Protein AF-A0A2A4K152-F1 (afdb_monomer_lite)

Structure (mmCIF, N/CA/C/O backbone):
data_AF-A0A2A4K152-F1
#
_entry.id   AF-A0A2A4K152-F1
#
loop_
_atom_site.group_PDB
_atom_site.id
_atom_site.type_symbol
_atom_site.label_atom_id
_atom_site.label_alt_id
_atom_site.label_comp_id
_atom_site.label_asym_id
_atom_site.label_entity_id
_atom_site.label_seq_id
_atom_site.pdbx_PDB_ins_code
_atom_site.Cartn_x
_atom_site.Cartn_y
_atom_site.Cartn_z
_atom_site.occupancy
_atom_site.B_iso_or_equiv
_atom_site.auth_seq_id
_atom_site.auth_comp_id
_atom_site.auth_asym_id
_atom_site.auth_atom_id
_atom_site.pdbx_PDB_model_num
ATOM 1 N N . MET A 1 1 ? 32.618 -6.983 -40.849 1.00 50.94 1 MET A N 1
ATOM 2 C CA . MET A 1 1 ? 31.451 -6.248 -40.310 1.00 50.94 1 MET A CA 1
ATOM 3 C C . MET A 1 1 ? 30.907 -7.031 -39.128 1.00 50.94 1 MET A C 1
ATOM 5 O O . MET A 1 1 ? 30.634 -8.212 -39.297 1.00 50.94 1 MET A O 1
ATOM 9 N N . HIS A 1 2 ? 30.801 -6.429 -37.942 1.00 66.06 2 HIS A N 1
ATOM 10 C CA . HIS A 1 2 ? 30.152 -7.087 -36.803 1.00 66.06 2 HIS A CA 1
ATOM 11 C C . HIS A 1 2 ? 28.638 -7.155 -37.041 1.00 66.06 2 HIS A C 1
ATOM 13 O O . HIS A 1 2 ? 28.032 -6.145 -37.396 1.00 66.06 2 HIS A O 1
ATOM 19 N N . SER A 1 3 ? 28.033 -8.330 -36.850 1.00 84.75 3 SER A N 1
ATOM 20 C CA . SER A 1 3 ? 26.575 -8.494 -36.889 1.00 84.75 3 SER A CA 1
ATOM 21 C C . SER A 1 3 ? 25.900 -7.686 -35.771 1.00 84.75 3 SER A C 1
ATOM 23 O O . SER A 1 3 ? 26.519 -7.418 -34.738 1.00 84.75 3 SER A O 1
ATOM 25 N N . THR A 1 4 ? 24.619 -7.337 -35.931 1.00 85.62 4 THR A N 1
ATOM 26 C CA . THR A 1 4 ? 23.821 -6.649 -34.894 1.00 85.62 4 THR A CA 1
ATOM 27 C C . THR A 1 4 ? 23.874 -7.379 -33.549 1.00 85.62 4 THR A C 1
ATOM 29 O O . THR A 1 4 ? 24.044 -6.748 -32.511 1.00 85.62 4 THR A O 1
ATOM 32 N N . ILE A 1 5 ? 23.844 -8.716 -33.568 1.00 88.00 5 ILE A N 1
ATOM 33 C CA . ILE A 1 5 ? 23.980 -9.563 -32.372 1.00 88.00 5 ILE A CA 1
ATOM 34 C C . ILE A 1 5 ? 25.346 -9.364 -31.700 1.00 88.00 5 ILE A C 1
ATOM 36 O O . ILE A 1 5 ? 25.423 -9.234 -30.481 1.00 88.00 5 ILE A O 1
ATOM 40 N N . SER A 1 6 ? 26.430 -9.301 -32.481 1.00 89.62 6 SER A N 1
ATOM 41 C CA . SER A 1 6 ? 27.773 -9.066 -31.943 1.00 89.62 6 SER A CA 1
ATOM 42 C C . SER A 1 6 ? 27.905 -7.678 -31.312 1.00 89.62 6 SER A C 1
ATOM 44 O O . SER A 1 6 ? 28.562 -7.560 -30.279 1.00 89.62 6 SER A O 1
ATOM 46 N N . LYS A 1 7 ? 27.287 -6.647 -31.905 1.00 88.12 7 LYS A N 1
ATOM 47 C CA . LYS A 1 7 ? 27.244 -5.292 -31.332 1.00 88.12 7 LYS A CA 1
ATOM 48 C C . LYS A 1 7 ? 26.452 -5.264 -30.021 1.00 88.12 7 LYS A C 1
ATOM 50 O O . LYS A 1 7 ? 26.951 -4.740 -29.031 1.00 88.12 7 LYS A O 1
ATOM 55 N N . LEU A 1 8 ? 25.259 -5.868 -30.001 1.00 89.00 8 LEU A N 1
ATOM 56 C CA . LEU A 1 8 ? 24.405 -5.954 -28.811 1.00 89.00 8 LEU A CA 1
ATOM 57 C C . LEU A 1 8 ? 25.122 -6.666 -27.662 1.00 89.00 8 LEU A C 1
ATOM 59 O O . LEU A 1 8 ? 25.150 -6.150 -26.550 1.00 89.00 8 LEU A O 1
ATOM 63 N N . ARG A 1 9 ? 25.750 -7.815 -27.940 1.00 91.25 9 ARG A N 1
ATOM 64 C CA . ARG A 1 9 ? 26.526 -8.557 -26.942 1.00 91.25 9 ARG A CA 1
ATOM 65 C C . ARG A 1 9 ? 27.657 -7.709 -26.370 1.00 91.25 9 ARG A C 1
ATOM 67 O O . ARG A 1 9 ? 27.757 -7.589 -25.159 1.00 91.25 9 ARG A O 1
ATOM 74 N N . HIS A 1 10 ? 28.451 -7.067 -27.229 1.00 90.62 10 HIS A N 1
ATOM 75 C CA . HIS A 1 10 ? 29.533 -6.190 -26.778 1.00 90.62 10 HIS A CA 1
ATOM 76 C C . HIS A 1 10 ? 29.020 -5.032 -25.910 1.00 90.62 10 HIS A C 1
ATOM 78 O O . HIS A 1 10 ? 29.647 -4.672 -24.915 1.00 90.62 10 HIS A O 1
ATOM 84 N N . HIS A 1 11 ? 27.866 -4.464 -26.266 1.00 90.00 11 HIS A N 1
ATOM 85 C CA . HIS A 1 11 ? 27.251 -3.397 -25.490 1.00 90.00 11 HIS A CA 1
ATOM 86 C C . HIS A 1 11 ? 26.779 -3.889 -24.114 1.00 90.00 11 HIS A C 1
ATOM 88 O O . HIS A 1 11 ? 27.131 -3.274 -23.112 1.00 90.00 11 HIS A O 1
ATOM 94 N N . ILE A 1 12 ? 26.066 -5.021 -24.048 1.00 91.38 12 ILE A N 1
ATOM 95 C CA . ILE A 1 12 ? 25.656 -5.649 -22.782 1.00 91.38 12 ILE A CA 1
ATOM 96 C C . ILE A 1 12 ? 26.885 -5.969 -21.924 1.00 91.38 12 ILE A C 1
ATOM 98 O O . ILE A 1 12 ? 26.921 -5.573 -20.764 1.00 91.38 12 ILE A O 1
ATOM 102 N N . ASP A 1 13 ? 27.921 -6.589 -22.497 1.00 94.44 13 ASP A N 1
ATOM 103 C CA . ASP A 1 13 ? 29.163 -6.922 -21.788 1.00 94.44 13 ASP A CA 1
ATOM 104 C C . ASP A 1 13 ? 29.835 -5.664 -21.203 1.00 94.44 13 ASP A C 1
ATOM 106 O O . ASP A 1 13 ? 30.329 -5.684 -20.073 1.00 94.44 13 ASP A O 1
ATOM 110 N N . SER A 1 14 ? 29.825 -4.547 -21.940 1.00 93.69 14 SER A N 1
ATOM 111 C CA . SER A 1 14 ? 30.333 -3.252 -21.468 1.00 93.69 14 SER A CA 1
ATOM 112 C C . SER A 1 14 ? 29.533 -2.717 -20.274 1.00 93.69 14 SER A C 1
ATOM 114 O O . SER A 1 14 ? 30.124 -2.305 -19.272 1.00 93.69 14 SER A O 1
ATOM 116 N N . ILE A 1 15 ? 28.198 -2.772 -20.344 1.00 93.25 15 ILE A N 1
ATOM 117 C CA . ILE A 1 15 ? 27.302 -2.352 -19.256 1.00 93.25 15 ILE A CA 1
ATOM 118 C C . ILE A 1 15 ? 27.509 -3.238 -18.028 1.00 93.25 15 ILE A C 1
ATOM 120 O O . ILE A 1 15 ? 27.718 -2.724 -16.932 1.00 93.25 15 ILE A O 1
ATOM 124 N N . THR A 1 16 ? 27.521 -4.562 -18.200 1.00 94.88 16 THR A N 1
ATOM 125 C CA . THR A 1 16 ? 27.748 -5.520 -17.114 1.00 94.88 16 THR A CA 1
ATOM 126 C C . THR A 1 16 ? 29.103 -5.292 -16.455 1.00 94.88 16 THR A C 1
ATOM 128 O O . THR A 1 16 ? 29.183 -5.244 -15.230 1.00 94.88 16 THR A O 1
ATOM 131 N N . LYS A 1 17 ? 30.166 -5.083 -17.241 1.00 96.50 17 LYS A N 1
ATOM 132 C CA . LYS A 1 17 ? 31.508 -4.798 -16.715 1.00 96.50 17 LYS A CA 1
ATOM 133 C C . LYS A 1 17 ? 31.551 -3.505 -15.899 1.00 96.50 17 LYS A C 1
ATOM 135 O O . LYS A 1 17 ? 32.255 -3.454 -14.892 1.00 96.50 17 LYS A O 1
ATOM 140 N N . TYR A 1 18 ? 30.831 -2.469 -16.327 1.00 94.75 18 TYR A N 1
ATOM 141 C CA . TYR A 1 18 ? 30.750 -1.202 -15.602 1.00 94.75 18 TYR A CA 1
ATOM 142 C C . TYR A 1 18 ? 29.907 -1.311 -14.325 1.00 94.75 18 TYR A C 1
ATOM 144 O O . TYR A 1 18 ? 30.323 -0.826 -13.273 1.00 94.75 18 TYR A O 1
ATOM 152 N N . LEU A 1 19 ? 28.743 -1.961 -14.407 1.00 93.69 19 LEU A N 1
ATOM 153 C CA . LEU A 1 19 ? 27.775 -2.033 -13.317 1.00 93.69 19 LEU A CA 1
ATOM 154 C C . LEU A 1 19 ? 28.178 -3.040 -12.236 1.00 93.69 19 LEU A C 1
ATOM 156 O O . LEU A 1 19 ? 27.904 -2.786 -11.073 1.00 93.69 19 LEU A O 1
ATOM 160 N N . ALA A 1 20 ? 28.854 -4.143 -12.576 1.00 95.88 20 ALA A N 1
ATOM 161 C CA . ALA A 1 20 ? 29.225 -5.202 -11.630 1.00 95.88 20 ALA A CA 1
ATOM 162 C C . ALA A 1 20 ? 29.858 -4.700 -10.310 1.00 95.88 20 ALA A C 1
ATOM 164 O O . ALA A 1 20 ? 29.351 -5.070 -9.251 1.00 95.88 20 ALA A O 1
ATOM 165 N N . PRO A 1 21 ? 30.896 -3.836 -10.311 1.00 94.75 21 PRO A N 1
ATOM 166 C CA . PRO A 1 21 ? 31.450 -3.296 -9.064 1.00 94.75 21 PRO A CA 1
ATOM 167 C C . PRO A 1 21 ? 30.522 -2.294 -8.353 1.00 94.75 21 PRO A C 1
ATOM 169 O O . PRO A 1 21 ? 30.717 -2.019 -7.173 1.00 94.75 21 PRO A O 1
ATOM 172 N N . LEU A 1 22 ? 29.530 -1.741 -9.054 1.00 93.94 22 LEU A N 1
ATOM 173 C CA . LEU A 1 22 ? 28.568 -0.759 -8.547 1.00 93.94 22 LEU A CA 1
ATOM 174 C C . LEU A 1 22 ? 27.233 -1.394 -8.122 1.00 93.94 22 LEU A C 1
ATOM 176 O O . LEU A 1 22 ? 26.403 -0.710 -7.532 1.00 93.94 22 LEU A O 1
ATOM 180 N N . LEU A 1 23 ? 27.010 -2.688 -8.371 1.00 93.56 23 LEU A N 1
ATOM 181 C CA . LEU A 1 23 ? 25.777 -3.377 -7.979 1.00 93.56 23 LEU A CA 1
ATOM 182 C C . LEU A 1 23 ? 25.448 -3.247 -6.483 1.00 93.56 23 LEU A C 1
ATOM 184 O O . LEU A 1 23 ? 24.277 -3.020 -6.187 1.00 93.56 23 LEU A O 1
ATOM 188 N N . PRO A 1 24 ? 26.413 -3.316 -5.539 1.00 94.31 24 PRO A N 1
ATOM 189 C CA . PRO A 1 24 ? 26.104 -3.129 -4.124 1.00 94.31 24 PRO A CA 1
ATOM 190 C C . PRO A 1 24 ? 25.463 -1.772 -3.814 1.00 94.31 24 PRO A C 1
ATOM 192 O O . PRO A 1 24 ? 24.566 -1.709 -2.983 1.00 94.31 24 PRO A O 1
ATOM 195 N N . ILE A 1 25 ? 25.895 -0.695 -4.487 1.00 92.81 25 ILE A N 1
ATOM 196 C CA . ILE A 1 25 ? 25.302 0.636 -4.299 1.00 92.81 25 ILE A CA 1
ATOM 197 C C . ILE A 1 25 ? 24.018 0.804 -5.119 1.00 92.81 25 ILE A C 1
ATOM 199 O O . ILE A 1 25 ? 23.070 1.415 -4.642 1.00 92.81 25 ILE A O 1
ATOM 203 N N . ALA A 1 26 ? 23.950 0.231 -6.324 1.00 91.00 26 ALA A N 1
ATOM 204 C CA . ALA A 1 26 ? 22.771 0.315 -7.186 1.00 91.00 26 ALA A CA 1
ATOM 205 C C . ALA A 1 26 ? 21.558 -0.450 -6.625 1.00 91.00 26 ALA A C 1
ATOM 207 O O . ALA A 1 26 ? 20.428 -0.008 -6.807 1.00 91.00 26 ALA A O 1
ATOM 208 N N . ASN A 1 27 ? 21.792 -1.567 -5.931 1.00 90.94 27 ASN A N 1
ATOM 209 C CA . ASN A 1 27 ? 20.752 -2.386 -5.297 1.00 90.94 27 ASN A CA 1
ATOM 210 C C . ASN A 1 27 ? 20.536 -2.044 -3.813 1.00 90.94 27 ASN A C 1
ATOM 212 O O . ASN A 1 27 ? 19.811 -2.754 -3.122 1.00 90.94 27 ASN A O 1
ATOM 216 N N . CYS A 1 28 ? 21.189 -0.998 -3.305 1.00 92.44 28 CYS A N 1
ATOM 217 C CA . CYS A 1 28 ? 21.119 -0.623 -1.901 1.00 92.44 28 CYS A CA 1
ATOM 218 C C . CYS A 1 28 ? 19.726 -0.092 -1.535 1.00 92.44 28 CYS A C 1
ATOM 220 O O . CYS A 1 28 ? 19.232 0.859 -2.147 1.00 92.44 28 CYS A O 1
ATOM 222 N N . HIS A 1 29 ? 19.115 -0.650 -0.487 1.00 92.62 29 HIS A N 1
ATOM 223 C CA . HIS A 1 29 ? 17.923 -0.053 0.108 1.00 92.62 29 HIS A CA 1
ATOM 224 C C . HIS A 1 29 ? 18.305 1.141 1.000 1.00 92.62 29 HIS A C 1
ATOM 226 O O . HIS A 1 29 ? 19.279 1.079 1.747 1.00 92.62 29 HIS A O 1
ATOM 232 N N . MET A 1 30 ? 17.510 2.218 1.010 1.00 90.75 30 MET A N 1
ATOM 233 C CA . MET A 1 30 ? 17.822 3.441 1.776 1.00 90.75 30 MET A CA 1
ATOM 234 C C . MET A 1 30 ? 18.134 3.195 3.263 1.00 90.75 30 MET A C 1
ATOM 236 O O . MET A 1 30 ? 19.001 3.850 3.837 1.00 90.75 30 MET A O 1
ATOM 240 N N . VAL A 1 31 ? 17.441 2.245 3.895 1.00 92.62 31 VAL A N 1
ATOM 241 C CA . VAL A 1 31 ? 17.698 1.883 5.301 1.00 92.62 31 VAL A CA 1
ATOM 242 C C . VAL A 1 31 ? 19.076 1.242 5.459 1.00 92.62 31 VAL A C 1
ATOM 244 O O . VAL A 1 31 ? 19.811 1.574 6.388 1.00 92.62 31 VAL A O 1
ATOM 247 N N . GLU A 1 32 ? 19.456 0.351 4.546 1.00 93.62 32 GLU A N 1
ATOM 248 C CA . GLU A 1 32 ? 20.775 -0.286 4.544 1.00 93.62 32 GLU A CA 1
ATOM 249 C C . GLU A 1 32 ? 21.872 0.738 4.276 1.00 93.62 32 GLU A C 1
ATOM 251 O O . GLU A 1 32 ? 22.918 0.689 4.922 1.00 93.62 32 GLU A O 1
ATOM 256 N N . PHE A 1 33 ? 21.600 1.712 3.403 1.00 94.75 33 PHE A N 1
ATOM 257 C CA . PHE A 1 33 ? 22.541 2.774 3.077 1.00 94.75 33 PHE A CA 1
ATOM 258 C C . PHE A 1 33 ? 23.056 3.486 4.333 1.00 94.75 33 PHE A C 1
ATOM 260 O O . PHE A 1 33 ? 24.265 3.657 4.524 1.00 94.75 33 PHE A O 1
ATOM 267 N N . LEU A 1 34 ? 22.114 3.852 5.209 1.00 93.38 34 LEU A N 1
ATOM 268 C CA . LEU A 1 34 ? 22.375 4.540 6.469 1.00 93.38 34 LEU A CA 1
ATOM 269 C C . LEU A 1 34 ? 22.937 3.585 7.529 1.00 93.38 34 LEU A C 1
ATOM 271 O O . LEU A 1 34 ? 23.967 3.865 8.137 1.00 93.38 34 LEU A O 1
ATOM 275 N N . THR A 1 35 ? 22.284 2.440 7.742 1.00 95.69 35 THR A N 1
ATOM 276 C CA . THR A 1 35 ? 22.614 1.525 8.851 1.00 95.69 35 THR A CA 1
ATOM 277 C C . THR A 1 35 ? 23.920 0.762 8.644 1.00 95.69 35 THR A C 1
ATOM 279 O O . THR A 1 35 ? 24.606 0.441 9.613 1.00 95.69 35 THR A O 1
ATOM 282 N N . GLN A 1 36 ? 24.309 0.493 7.397 1.00 95.00 36 GLN A N 1
ATOM 283 C CA . GLN A 1 36 ? 25.516 -0.268 7.073 1.00 95.00 36 GLN A CA 1
ATOM 284 C C . GLN A 1 36 ? 26.691 0.616 6.636 1.00 95.00 36 GLN A C 1
ATOM 286 O O . GLN A 1 36 ? 27.732 0.084 6.230 1.00 95.00 36 GLN A O 1
ATOM 291 N N . ASN A 1 37 ? 26.563 1.942 6.761 1.00 94.31 37 ASN A N 1
ATOM 292 C CA . ASN A 1 37 ? 27.582 2.925 6.392 1.00 94.31 37 ASN A CA 1
ATOM 293 C C . ASN A 1 37 ? 28.047 2.770 4.929 1.00 94.31 37 ASN A C 1
ATOM 295 O O . ASN A 1 37 ? 29.243 2.698 4.630 1.00 94.31 37 ASN A O 1
ATOM 299 N N . HIS A 1 38 ? 27.091 2.639 4.005 1.00 95.31 38 HIS A N 1
ATOM 300 C CA . HIS A 1 38 ? 27.393 2.460 2.583 1.00 95.31 38 HIS A CA 1
ATOM 301 C C . HIS A 1 38 ? 27.947 3.725 1.935 1.00 95.31 38 HIS A C 1
ATOM 303 O O . HIS A 1 38 ? 28.685 3.592 0.961 1.00 95.31 38 HIS A O 1
ATOM 309 N N . TRP A 1 39 ? 27.679 4.911 2.501 1.00 94.44 39 TRP A N 1
ATOM 310 C CA . TRP A 1 39 ? 28.372 6.146 2.121 1.00 94.44 39 TRP A CA 1
ATOM 311 C C . TRP A 1 39 ? 29.883 5.905 2.115 1.00 94.44 39 TRP A C 1
ATOM 313 O O . TRP A 1 39 ? 30.509 5.908 1.061 1.00 94.44 39 TRP A O 1
ATOM 323 N N . GLU A 1 40 ? 30.461 5.548 3.261 1.00 95.25 40 GLU A N 1
ATOM 324 C CA . GLU A 1 40 ? 31.904 5.338 3.383 1.00 95.25 40 GLU A CA 1
ATOM 325 C C . GLU A 1 40 ? 32.432 4.141 2.582 1.00 95.25 40 GLU A C 1
ATOM 327 O O . GLU A 1 40 ? 33.533 4.214 2.028 1.00 95.25 40 GLU A O 1
ATOM 332 N N . LYS A 1 41 ? 31.664 3.043 2.540 1.00 94.69 41 LYS A N 1
ATOM 333 C CA . LYS A 1 41 ? 32.115 1.746 2.010 1.00 94.69 41 LYS A CA 1
ATOM 334 C C . LYS A 1 41 ? 31.987 1.605 0.496 1.00 94.69 41 LYS A C 1
ATOM 336 O O . LYS A 1 41 ? 32.812 0.923 -0.105 1.00 94.69 41 LYS A O 1
ATOM 341 N N . LEU A 1 42 ? 30.935 2.168 -0.099 1.00 94.62 42 LEU A N 1
ATOM 342 C CA . LEU A 1 42 ? 30.569 1.896 -1.492 1.00 94.62 42 LEU A CA 1
ATOM 343 C C . LEU A 1 42 ? 30.850 3.073 -2.427 1.00 94.62 42 LEU A C 1
ATOM 345 O O . LEU A 1 42 ? 31.063 2.852 -3.620 1.00 94.62 42 LEU A O 1
ATOM 349 N N . LEU A 1 43 ? 30.884 4.312 -1.919 1.00 93.19 43 LEU A N 1
ATOM 350 C CA . LEU A 1 43 ? 31.220 5.472 -2.742 1.00 93.19 43 LEU A CA 1
ATOM 351 C C . LEU A 1 43 ? 32.726 5.783 -2.707 1.00 93.19 43 LEU A C 1
ATOM 353 O O . LEU A 1 43 ? 33.333 5.844 -1.630 1.00 93.19 43 LEU A O 1
ATOM 357 N N . PRO A 1 44 ? 33.346 6.075 -3.868 1.00 93.19 44 PRO A N 1
ATOM 358 C CA . PRO A 1 44 ? 34.745 6.483 -3.921 1.00 93.19 44 PRO A CA 1
ATOM 359 C C . PRO A 1 44 ? 35.011 7.752 -3.111 1.00 93.19 44 PRO A C 1
ATOM 361 O O . PRO A 1 44 ? 34.310 8.752 -3.262 1.00 93.19 44 PRO A O 1
ATOM 364 N N . SER A 1 45 ? 36.085 7.744 -2.317 1.00 94.94 45 SER A N 1
ATOM 365 C CA . SER A 1 45 ? 36.466 8.879 -1.463 1.00 94.94 45 SER A CA 1
ATOM 366 C C . SER A 1 45 ? 36.542 10.227 -2.201 1.00 94.94 45 SER A C 1
ATOM 368 O O . SER A 1 45 ? 36.032 11.206 -1.658 1.00 94.94 45 SER A O 1
ATOM 370 N N . PRO A 1 46 ? 37.093 10.324 -3.432 1.00 95.25 46 PRO A N 1
ATOM 371 C CA . PRO A 1 46 ? 37.090 11.590 -4.158 1.00 95.25 46 PRO A CA 1
ATOM 372 C C . PRO A 1 46 ? 35.674 12.121 -4.422 1.00 95.25 46 PRO A C 1
ATOM 374 O O . PRO A 1 46 ? 35.436 13.309 -4.232 1.00 95.25 46 PRO A O 1
ATOM 377 N N . LEU A 1 47 ? 34.731 11.246 -4.798 1.00 94.31 47 LEU A N 1
ATOM 378 C CA . LEU A 1 47 ? 33.348 11.633 -5.101 1.00 94.31 47 LEU A CA 1
ATOM 379 C C . LEU A 1 47 ? 32.635 12.125 -3.843 1.00 94.31 47 LEU A C 1
ATOM 381 O O . LEU A 1 47 ? 31.947 13.139 -3.885 1.00 94.31 47 LEU A O 1
ATOM 385 N N . ARG A 1 48 ? 32.861 11.449 -2.715 1.00 94.88 48 ARG A N 1
ATOM 386 C CA . ARG A 1 48 ? 32.309 11.855 -1.419 1.00 94.88 48 ARG A CA 1
ATOM 387 C C . ARG A 1 48 ? 32.786 13.228 -0.991 1.00 94.88 48 ARG A C 1
ATOM 389 O O . ARG A 1 48 ? 31.955 14.072 -0.700 1.00 94.88 48 ARG A O 1
ATOM 396 N N . LYS A 1 49 ? 34.094 13.486 -1.064 1.00 94.88 49 LYS A N 1
ATOM 397 C CA . LYS A 1 49 ? 34.664 14.803 -0.738 1.00 94.88 49 LYS A CA 1
ATOM 398 C C . LYS A 1 49 ? 34.104 15.916 -1.621 1.00 94.88 49 LYS A C 1
ATOM 400 O O . LYS A 1 49 ? 33.926 17.031 -1.151 1.00 94.88 49 LYS A O 1
ATOM 405 N N . THR A 1 50 ? 33.847 15.626 -2.899 1.00 93.88 50 THR A N 1
ATOM 406 C CA . THR A 1 50 ? 33.171 16.578 -3.788 1.00 93.88 50 THR A CA 1
ATOM 407 C C . THR A 1 50 ? 31.742 16.845 -3.324 1.00 93.88 50 THR A C 1
ATOM 409 O O . THR A 1 50 ? 31.363 18.004 -3.231 1.00 93.88 50 THR A O 1
ATOM 412 N N . LEU A 1 51 ? 30.971 15.805 -2.997 1.00 94.31 51 LEU A N 1
ATOM 413 C CA . LEU A 1 51 ? 29.578 15.941 -2.557 1.00 94.31 51 LEU A CA 1
ATOM 414 C C . LEU A 1 51 ? 29.442 16.608 -1.179 1.00 94.31 51 LEU A C 1
ATOM 416 O O . LEU A 1 51 ? 28.560 17.433 -0.999 1.00 94.31 51 LEU A O 1
ATOM 420 N N . GLU A 1 52 ? 30.328 16.301 -0.232 1.00 94.38 52 GLU A N 1
ATOM 421 C CA . GLU A 1 52 ? 30.372 16.910 1.110 1.00 94.38 52 GLU A CA 1
ATOM 422 C C . GLU A 1 52 ? 30.702 18.410 1.072 1.00 94.38 52 GLU A C 1
ATOM 424 O O . GLU A 1 52 ? 30.388 19.134 2.013 1.00 94.38 52 GLU A O 1
ATOM 429 N N . GLY A 1 53 ? 31.346 18.878 -0.002 1.00 92.44 53 GLY A N 1
ATOM 430 C CA . GLY A 1 53 ? 31.665 20.289 -0.220 1.00 92.44 53 GLY A CA 1
ATOM 431 C C . GLY A 1 53 ? 30.593 21.077 -0.977 1.00 92.44 53 GLY A C 1
ATOM 432 O O . GLY A 1 53 ? 30.815 22.256 -1.249 1.00 92.44 53 GLY A O 1
ATOM 433 N N . LEU A 1 54 ? 29.478 20.444 -1.357 1.00 93.06 54 LEU A N 1
ATOM 434 C CA . LEU A 1 54 ? 28.378 21.070 -2.089 1.00 93.06 54 LEU A CA 1
ATOM 435 C C . LEU A 1 54 ? 27.130 21.165 -1.211 1.00 93.06 54 LEU A C 1
ATOM 437 O O . LEU A 1 54 ? 26.798 20.238 -0.474 1.00 93.06 54 LEU A O 1
ATOM 441 N N . GLU A 1 55 ? 26.388 22.260 -1.359 1.00 95.94 55 GLU A N 1
ATOM 442 C CA . GLU A 1 55 ? 25.018 22.328 -0.859 1.00 95.94 55 GLU A CA 1
ATOM 443 C C . GLU A 1 55 ? 24.124 21.367 -1.655 1.00 95.94 55 GLU A C 1
ATOM 445 O O . GLU A 1 55 ? 24.318 21.150 -2.856 1.00 95.94 55 GLU A O 1
ATOM 450 N N . LEU A 1 56 ? 23.105 20.800 -1.001 1.00 93.69 56 LEU A N 1
ATOM 451 C CA . LEU A 1 56 ? 22.243 19.774 -1.603 1.00 93.69 56 LEU A CA 1
ATOM 452 C C . LEU A 1 56 ? 21.625 20.232 -2.934 1.00 93.69 56 LEU A C 1
ATOM 454 O O . LEU A 1 56 ? 21.622 19.480 -3.908 1.00 93.69 56 LEU A O 1
ATOM 458 N N . ASN A 1 57 ? 21.114 21.464 -2.988 1.00 96.06 57 ASN A N 1
ATOM 459 C CA . ASN A 1 57 ? 20.475 21.998 -4.192 1.00 96.06 57 ASN A CA 1
ATOM 460 C C . ASN A 1 57 ? 21.470 22.206 -5.339 1.00 96.06 57 ASN A C 1
ATOM 462 O O . ASN A 1 57 ? 21.106 21.987 -6.493 1.00 96.06 57 ASN A O 1
ATOM 466 N N . ASP A 1 58 ? 22.718 22.559 -5.032 1.00 93.44 58 ASP A N 1
ATOM 467 C CA . ASP A 1 58 ? 23.769 22.714 -6.038 1.00 93.44 58 ASP A CA 1
ATOM 468 C C . ASP A 1 58 ? 24.172 21.350 -6.604 1.00 93.44 58 ASP A C 1
ATOM 470 O O . ASP A 1 58 ? 24.253 21.179 -7.822 1.00 93.44 58 ASP A O 1
ATOM 474 N N . ALA A 1 59 ? 24.330 20.345 -5.734 1.00 93.31 59 ALA A N 1
ATOM 475 C CA . ALA A 1 59 ? 24.610 18.972 -6.146 1.00 93.31 59 ALA A CA 1
ATOM 476 C C . ALA A 1 59 ? 23.475 18.387 -7.007 1.00 93.31 59 ALA A C 1
ATOM 478 O O . ALA A 1 59 ? 23.738 17.763 -8.037 1.00 93.31 59 ALA A O 1
ATOM 479 N N . LEU A 1 60 ? 22.211 18.611 -6.625 1.00 94.81 60 LEU A N 1
ATOM 480 C CA . LEU A 1 60 ? 21.044 18.190 -7.408 1.00 94.81 60 LEU A CA 1
ATOM 481 C C . LEU A 1 60 ? 20.955 18.935 -8.743 1.00 94.81 60 LEU A C 1
ATOM 483 O O . LEU A 1 60 ? 20.681 18.315 -9.771 1.00 94.81 60 LEU A O 1
ATOM 487 N N . GLY A 1 61 ? 21.203 20.245 -8.746 1.00 94.06 61 GLY A N 1
ATOM 488 C CA . GLY A 1 61 ? 21.225 21.060 -9.957 1.00 94.06 61 GLY A CA 1
ATOM 489 C C . GLY A 1 61 ? 22.281 20.572 -10.945 1.00 94.06 61 GLY A C 1
ATOM 490 O O . GLY A 1 61 ? 21.971 20.321 -12.112 1.00 94.06 61 GLY A O 1
ATOM 491 N N . GLU A 1 62 ? 23.511 20.351 -10.476 1.00 93.06 62 GLU A N 1
ATOM 492 C CA . GLU A 1 62 ? 24.589 19.790 -11.293 1.00 93.06 62 GLU A CA 1
ATOM 493 C C . GLU A 1 62 ? 24.247 18.379 -11.790 1.00 93.06 62 GLU A C 1
ATOM 495 O O . GLU A 1 62 ? 24.474 18.067 -12.968 1.00 93.06 62 GLU A O 1
ATOM 500 N N . PHE A 1 63 ? 23.656 17.548 -10.922 1.00 94.44 63 PHE A N 1
ATOM 501 C CA . PHE A 1 63 ? 23.228 16.201 -11.275 1.00 94.44 63 PHE A CA 1
ATOM 502 C C . PHE A 1 63 ? 22.242 16.216 -12.438 1.00 94.44 63 PHE A C 1
ATOM 504 O O . PHE A 1 63 ? 22.523 15.613 -13.472 1.00 94.44 63 PHE A O 1
ATOM 511 N N . TRP A 1 64 ? 21.118 16.925 -12.309 1.00 94.44 64 TRP A N 1
ATOM 512 C CA . TRP A 1 64 ? 20.066 16.928 -13.327 1.00 94.44 64 TRP A CA 1
ATOM 513 C C . TRP A 1 64 ? 20.498 17.612 -14.623 1.00 94.44 64 TRP A C 1
ATOM 515 O O . TRP A 1 64 ? 20.153 17.133 -15.705 1.00 94.44 64 TRP A O 1
ATOM 525 N N . THR A 1 65 ? 21.309 18.670 -14.538 1.00 93.88 65 THR A N 1
ATOM 526 C CA . THR A 1 65 ? 21.858 19.359 -15.718 1.00 93.88 65 THR A CA 1
ATOM 527 C C . THR A 1 65 ? 22.762 18.415 -16.517 1.00 93.88 65 THR A C 1
ATOM 529 O O . THR A 1 65 ? 22.539 18.182 -17.710 1.00 93.88 65 THR A O 1
ATOM 532 N N . THR A 1 66 ? 23.713 17.758 -15.841 1.00 93.50 66 THR A N 1
ATOM 533 C CA . THR A 1 66 ? 24.611 16.781 -16.479 1.00 93.50 66 THR A CA 1
ATOM 534 C C . THR A 1 66 ? 23.840 15.544 -16.957 1.00 93.50 66 THR A C 1
ATOM 536 O O . THR A 1 66 ? 24.073 15.023 -18.054 1.00 93.50 66 THR A O 1
ATOM 539 N N . ALA A 1 67 ? 22.874 15.072 -16.164 1.00 91.44 67 ALA A N 1
ATOM 540 C CA . ALA A 1 67 ? 22.061 13.905 -16.487 1.00 91.44 67 ALA A CA 1
ATOM 541 C C . ALA A 1 67 ? 21.123 14.140 -17.681 1.00 91.44 67 ALA A C 1
ATOM 543 O O . ALA A 1 67 ? 20.773 13.190 -18.377 1.00 91.44 67 ALA A O 1
ATOM 544 N N . SER A 1 68 ? 20.783 15.397 -17.967 1.00 91.19 68 SER A N 1
ATOM 545 C CA . SER A 1 68 ? 20.015 15.797 -19.152 1.00 91.19 68 SER A CA 1
ATOM 546 C C . SER A 1 68 ? 20.891 15.976 -20.396 1.00 91.19 68 SER A C 1
ATOM 548 O O . SER A 1 68 ? 20.388 15.969 -21.513 1.00 91.19 68 SER A O 1
ATOM 550 N N . GLY A 1 69 ? 22.217 16.044 -20.236 1.00 85.44 69 GLY A N 1
ATOM 551 C CA . GLY A 1 69 ? 23.184 16.151 -21.340 1.00 85.44 69 GLY A CA 1
ATOM 552 C C . GLY A 1 69 ? 23.534 17.583 -21.704 1.00 85.44 69 GLY A C 1
ATOM 553 O O . GLY A 1 69 ? 24.093 17.815 -22.770 1.00 85.44 69 GLY A O 1
ATOM 554 N N . GLN A 1 70 ? 23.197 18.525 -20.828 1.00 86.56 70 GLN A N 1
ATOM 555 C CA . GLN A 1 70 ? 23.636 19.905 -20.942 1.00 86.56 70 GLN A CA 1
ATOM 556 C C . GLN A 1 70 ? 25.082 20.021 -20.450 1.00 86.56 70 GLN A C 1
ATOM 558 O O . GLN A 1 70 ? 25.499 19.285 -19.550 1.00 86.56 70 GLN A O 1
ATOM 563 N N . GLU A 1 71 ? 25.851 20.932 -21.049 1.00 79.25 71 GLU A N 1
ATOM 564 C CA . GLU A 1 71 ? 27.223 21.195 -20.615 1.00 79.25 71 GLU A CA 1
ATOM 565 C C . GLU A 1 71 ? 27.227 21.765 -19.194 1.00 79.25 71 GLU A C 1
ATOM 567 O O . GLU A 1 71 ? 26.587 22.774 -18.899 1.00 79.25 71 GLU A O 1
ATOM 572 N N . THR A 1 72 ? 27.974 21.111 -18.311 1.00 80.56 72 THR A N 1
ATOM 573 C CA . THR A 1 72 ? 28.219 21.567 -16.945 1.00 80.56 72 THR A CA 1
ATOM 574 C C . THR A 1 72 ? 29.698 21.843 -16.740 1.00 80.56 72 THR A C 1
ATOM 576 O O . THR A 1 72 ? 30.561 21.410 -17.509 1.00 80.56 72 THR A O 1
ATOM 579 N N . LYS A 1 73 ? 30.014 22.584 -15.676 1.00 83.31 73 LYS A N 1
ATOM 580 C CA . LYS A 1 73 ? 31.398 22.769 -15.246 1.00 83.31 73 LYS A CA 1
ATOM 581 C C . LYS A 1 73 ? 32.039 21.395 -15.020 1.00 83.31 73 LYS A C 1
ATOM 583 O O . LYS A 1 73 ? 31.462 20.530 -14.360 1.00 83.31 73 LYS A O 1
ATOM 588 N N . ALA A 1 74 ? 33.248 21.209 -15.547 1.00 85.31 74 ALA A N 1
ATOM 589 C CA . ALA A 1 74 ? 34.008 19.986 -15.332 1.00 85.31 74 ALA A CA 1
ATOM 590 C C . ALA A 1 74 ? 34.264 19.796 -13.829 1.00 85.31 74 ALA A C 1
ATOM 592 O O . ALA A 1 74 ? 34.971 20.582 -13.194 1.00 85.31 74 ALA A O 1
ATOM 593 N N . SER A 1 75 ? 33.657 18.757 -13.270 1.00 90.31 75 SER A N 1
ATOM 594 C CA . SER A 1 75 ? 33.745 18.370 -11.871 1.00 90.31 75 SER A CA 1
ATOM 595 C C . SER A 1 75 ? 33.854 16.847 -11.797 1.00 90.31 75 SER A C 1
ATOM 597 O O . SER A 1 75 ? 33.645 16.127 -12.779 1.00 90.31 75 SER A O 1
ATOM 599 N N . LEU A 1 76 ? 34.190 16.330 -10.618 1.00 93.75 76 LEU A N 1
ATOM 600 C CA . LEU A 1 76 ? 34.205 14.889 -10.413 1.00 93.75 76 LEU A CA 1
ATOM 601 C C . LEU A 1 76 ? 32.793 14.279 -10.474 1.00 93.75 76 LEU A C 1
ATOM 603 O O . LEU A 1 76 ? 32.638 13.161 -10.966 1.00 93.75 76 LEU A O 1
ATOM 607 N N . LEU A 1 77 ? 31.775 15.015 -10.013 1.00 93.00 77 LEU A N 1
ATOM 608 C CA . LEU A 1 77 ? 30.377 14.597 -10.068 1.00 93.00 77 LEU A CA 1
ATOM 609 C C . LEU A 1 77 ? 29.887 14.549 -11.521 1.00 93.00 77 LEU A C 1
ATOM 611 O O . LEU A 1 77 ? 29.382 13.512 -11.957 1.00 93.00 77 LEU A O 1
ATOM 615 N N . SER A 1 78 ? 30.114 15.605 -12.307 1.00 93.62 78 SER A N 1
ATOM 616 C CA . SER A 1 78 ? 29.718 15.630 -13.720 1.00 93.62 78 SER A CA 1
ATOM 617 C C . SER A 1 78 ? 30.455 14.579 -14.561 1.00 93.62 78 SER A C 1
ATOM 619 O O . SER A 1 78 ? 29.842 13.920 -15.409 1.00 93.62 78 SER A O 1
ATOM 621 N N . ALA A 1 79 ? 31.735 14.315 -14.273 1.00 94.06 79 ALA A N 1
ATOM 622 C CA . ALA A 1 79 ? 32.486 13.223 -14.895 1.00 94.06 79 ALA A CA 1
ATOM 623 C C . ALA A 1 79 ? 31.911 11.839 -14.540 1.00 94.06 79 ALA A C 1
ATOM 625 O O . ALA A 1 79 ? 31.790 10.975 -15.413 1.00 94.06 79 ALA A O 1
ATOM 626 N N . TRP A 1 80 ? 31.523 11.626 -13.277 1.00 93.44 80 TRP A N 1
ATOM 627 C CA . TRP A 1 80 ? 30.888 10.385 -12.831 1.00 93.44 80 TRP A CA 1
ATOM 628 C C . TRP A 1 80 ? 29.550 10.145 -13.536 1.00 93.44 80 TRP A C 1
ATOM 630 O O . TRP A 1 80 ? 29.324 9.057 -14.067 1.00 93.44 80 TRP A O 1
ATOM 640 N N . ILE A 1 81 ? 28.693 11.169 -13.600 1.00 93.38 81 ILE A N 1
ATOM 641 C CA . ILE A 1 81 ? 27.382 11.105 -14.262 1.00 93.38 81 ILE A CA 1
ATOM 642 C C . ILE A 1 81 ? 27.547 10.845 -15.758 1.00 93.38 81 ILE A C 1
ATOM 644 O O . ILE A 1 81 ? 26.890 9.961 -16.302 1.00 93.38 81 ILE A O 1
ATOM 648 N N . THR A 1 82 ? 28.451 11.565 -16.424 1.00 93.00 82 THR A N 1
ATOM 649 C CA . THR A 1 82 ? 28.723 11.380 -17.858 1.00 93.00 82 THR A CA 1
ATOM 650 C C . THR A 1 82 ? 29.201 9.960 -18.147 1.00 93.00 82 THR A C 1
ATOM 652 O O . THR A 1 82 ? 28.717 9.314 -19.078 1.00 93.00 82 THR A O 1
ATOM 655 N N . LYS A 1 83 ? 30.096 9.428 -17.305 1.00 92.88 83 LYS A N 1
ATOM 656 C CA . LYS A 1 83 ? 30.553 8.042 -17.413 1.00 92.88 83 LYS A CA 1
ATOM 657 C C . LYS A 1 83 ? 29.398 7.060 -17.227 1.00 92.88 83 LYS A C 1
ATOM 659 O O . LYS A 1 83 ? 29.229 6.190 -18.076 1.00 92.88 83 LYS A O 1
ATOM 664 N N . ALA A 1 84 ? 28.583 7.217 -16.184 1.00 92.19 84 ALA A N 1
ATOM 665 C CA . ALA A 1 84 ? 27.414 6.366 -15.958 1.00 92.19 84 ALA A CA 1
ATOM 666 C C . ALA A 1 84 ? 26.453 6.392 -17.157 1.00 92.19 84 ALA A C 1
ATOM 668 O O . ALA A 1 84 ? 26.032 5.341 -17.637 1.00 92.19 84 ALA A O 1
ATOM 669 N N . ARG A 1 85 ? 26.188 7.580 -17.712 1.00 90.62 85 ARG A N 1
ATOM 670 C CA . ARG A 1 85 ? 25.318 7.762 -18.880 1.00 90.62 85 ARG A CA 1
ATOM 671 C C . ARG A 1 85 ? 25.851 7.145 -20.159 1.00 90.62 85 ARG A C 1
ATOM 673 O O . ARG A 1 85 ? 25.053 6.683 -20.967 1.00 90.62 85 ARG A O 1
ATOM 680 N N . SER A 1 86 ? 27.170 7.084 -20.340 1.00 90.56 86 SER A N 1
ATOM 681 C CA . SER A 1 86 ? 27.763 6.403 -21.498 1.00 90.56 86 SER A CA 1
ATOM 682 C C . SER A 1 86 ? 27.480 4.892 -21.525 1.00 90.56 86 SER A C 1
ATOM 684 O O . SER A 1 86 ? 27.634 4.263 -22.567 1.00 90.56 86 SER A O 1
ATOM 686 N N . HIS A 1 87 ? 27.028 4.325 -20.398 1.00 90.62 87 HIS A N 1
ATOM 687 C CA . HIS A 1 87 ? 26.583 2.937 -20.267 1.00 90.62 87 HIS A CA 1
ATOM 688 C C . HIS A 1 87 ? 25.047 2.791 -20.231 1.00 90.62 87 HIS A C 1
ATOM 690 O O . HIS A 1 87 ? 24.540 1.695 -19.999 1.00 90.62 87 HIS A O 1
ATOM 696 N N . CYS A 1 88 ? 24.279 3.861 -20.457 1.00 87.25 88 CYS A N 1
ATOM 697 C CA . CYS A 1 88 ? 22.832 3.756 -20.632 1.00 87.25 88 CYS A CA 1
ATOM 698 C C . CYS A 1 88 ? 22.492 3.266 -22.044 1.00 87.25 88 CYS A C 1
ATOM 700 O O . CYS A 1 88 ? 23.125 3.644 -23.030 1.00 87.25 88 CYS A O 1
ATOM 702 N N . VAL A 1 89 ? 21.435 2.463 -22.157 1.00 85.81 89 VAL A N 1
ATOM 703 C CA . VAL A 1 89 ? 20.890 2.085 -23.462 1.00 85.81 89 VAL A CA 1
ATOM 704 C C . VAL A 1 89 ? 20.083 3.260 -24.014 1.00 85.81 89 VAL A C 1
ATOM 706 O O . VAL A 1 89 ? 19.105 3.683 -23.404 1.00 85.81 89 VAL A O 1
ATOM 709 N N . ALA A 1 90 ? 20.498 3.781 -25.168 1.00 85.31 90 ALA A N 1
ATOM 710 C CA . ALA A 1 90 ? 19.785 4.812 -25.915 1.00 85.31 90 ALA A CA 1
ATOM 711 C C . ALA A 1 90 ? 19.261 4.253 -27.244 1.00 85.31 90 ALA A C 1
ATOM 713 O O . ALA A 1 90 ? 19.800 3.273 -27.772 1.00 85.31 90 ALA A O 1
ATOM 714 N N . VAL A 1 91 ? 18.234 4.906 -27.796 1.00 86.50 91 VAL A N 1
ATOM 715 C CA . VAL A 1 91 ? 17.724 4.602 -29.137 1.00 86.50 91 VAL A CA 1
ATOM 716 C C . VAL A 1 91 ? 18.863 4.763 -30.138 1.00 86.50 91 VAL A C 1
ATOM 718 O O . VAL A 1 91 ? 19.471 5.826 -30.245 1.00 86.50 91 VAL A O 1
ATOM 721 N N . ASN A 1 92 ? 19.163 3.687 -30.855 1.00 87.94 92 ASN A N 1
ATOM 722 C CA . ASN A 1 92 ? 20.256 3.633 -31.823 1.00 87.94 92 ASN A CA 1
ATOM 723 C C . ASN A 1 92 ? 19.820 3.074 -33.178 1.00 87.94 92 ASN A C 1
ATOM 725 O O . ASN A 1 92 ? 20.647 2.971 -34.078 1.00 87.94 92 ASN A O 1
ATOM 729 N N . ASN A 1 93 ? 18.541 2.706 -33.315 1.00 86.38 93 ASN A N 1
ATOM 730 C CA . ASN A 1 93 ? 17.931 2.133 -34.516 1.00 86.38 93 ASN A CA 1
ATOM 731 C C . ASN A 1 93 ? 18.561 0.812 -35.012 1.00 86.38 93 ASN A C 1
ATOM 733 O O . ASN A 1 93 ? 18.090 0.262 -36.002 1.00 86.38 93 ASN A O 1
ATOM 737 N N . ASP A 1 94 ? 19.565 0.271 -34.314 1.00 84.81 94 ASP A N 1
ATOM 738 C CA . ASP A 1 94 ? 20.198 -1.022 -34.601 1.00 84.81 94 ASP A CA 1
ATOM 739 C C . ASP A 1 94 ? 19.499 -2.149 -33.816 1.00 84.81 94 ASP A C 1
ATOM 741 O O . ASP A 1 94 ? 19.120 -3.179 -34.373 1.00 84.81 94 ASP A O 1
ATOM 745 N N . TYR A 1 95 ? 19.339 -1.965 -32.502 1.00 85.81 95 TYR A N 1
ATOM 746 C CA . TYR A 1 95 ? 18.718 -2.942 -31.591 1.00 85.81 95 TYR A CA 1
ATOM 747 C C . TYR A 1 95 ? 17.888 -2.301 -30.474 1.00 85.81 95 TYR A C 1
ATOM 749 O O . TYR A 1 95 ? 17.123 -2.998 -29.813 1.00 85.81 95 TYR A O 1
ATOM 757 N N . CYS A 1 96 ? 18.016 -0.989 -30.265 1.00 90.00 96 CYS A N 1
ATOM 758 C CA . CYS A 1 96 ? 17.123 -0.211 -29.418 1.00 90.00 96 CYS A CA 1
ATOM 759 C C . CYS A 1 96 ? 16.372 0.785 -30.305 1.00 90.00 96 CYS A C 1
ATOM 761 O O . CYS A 1 96 ? 16.992 1.632 -30.954 1.00 90.00 96 CYS A O 1
ATOM 763 N N . ILE A 1 97 ? 15.051 0.639 -30.354 1.00 91.75 97 ILE A N 1
ATOM 764 C CA . ILE A 1 97 ? 14.140 1.429 -31.188 1.00 91.75 97 ILE A CA 1
ATOM 765 C C . ILE A 1 97 ? 13.223 2.275 -30.304 1.00 91.75 97 ILE A C 1
ATOM 767 O O . ILE A 1 97 ? 13.013 1.948 -29.135 1.00 91.75 97 ILE A O 1
ATOM 771 N N . SER A 1 98 ? 12.682 3.358 -30.858 1.00 91.94 98 SER A N 1
ATOM 772 C CA . SER A 1 98 ? 11.692 4.190 -30.178 1.00 91.94 98 SER A CA 1
ATOM 773 C C . SER A 1 98 ? 10.343 3.474 -30.041 1.00 91.94 98 SER A C 1
ATOM 775 O O . SER A 1 98 ? 10.073 2.466 -30.705 1.00 91.94 98 SER A O 1
ATOM 777 N N . ALA A 1 99 ? 9.467 4.015 -29.193 1.00 87.19 99 ALA A N 1
ATOM 778 C CA . ALA A 1 99 ? 8.112 3.499 -29.023 1.00 87.19 99 ALA A CA 1
ATOM 779 C C . ALA A 1 99 ? 7.297 3.582 -30.328 1.00 87.19 99 ALA A C 1
ATOM 781 O O . ALA A 1 99 ? 6.561 2.656 -30.660 1.00 87.19 99 ALA A O 1
ATOM 782 N N . GLU A 1 100 ? 7.468 4.652 -31.105 1.00 90.25 100 GLU A N 1
ATOM 783 C CA . GLU A 1 100 ? 6.799 4.866 -32.394 1.00 90.25 100 GLU A CA 1
ATOM 784 C C . GLU A 1 100 ? 7.270 3.846 -33.434 1.00 90.25 100 GLU A C 1
ATOM 786 O O . GLU A 1 100 ? 6.462 3.267 -34.159 1.00 90.25 100 GLU A O 1
ATOM 791 N N . GLN A 1 101 ? 8.577 3.573 -33.474 1.00 93.44 101 GLN A N 1
ATOM 792 C CA . GLN A 1 101 ? 9.142 2.551 -34.355 1.00 93.44 101 GLN A CA 1
ATOM 793 C C . GLN A 1 101 ? 8.653 1.151 -33.984 1.00 93.44 101 GLN A C 1
ATOM 795 O O . GLN A 1 101 ? 8.371 0.344 -34.868 1.00 93.44 101 GLN A O 1
ATOM 800 N N . LEU A 1 102 ? 8.529 0.853 -32.687 1.00 91.88 102 LEU A N 1
ATOM 801 C CA . LEU A 1 102 ? 7.960 -0.411 -32.228 1.00 91.88 102 LEU A CA 1
ATOM 802 C C . LEU A 1 102 ? 6.489 -0.545 -32.639 1.00 91.88 102 LEU A C 1
ATOM 804 O O . LEU A 1 102 ? 6.101 -1.604 -33.123 1.00 91.88 102 LEU A O 1
ATOM 808 N N . GLN A 1 103 ? 5.690 0.518 -32.506 1.00 91.19 103 GLN A N 1
ATOM 809 C CA . GLN A 1 103 ? 4.296 0.531 -32.964 1.00 91.19 103 GLN A CA 1
ATOM 810 C C . GLN A 1 103 ? 4.186 0.263 -34.464 1.00 91.19 103 GLN A C 1
ATOM 812 O O . GLN A 1 103 ? 3.350 -0.535 -34.881 1.00 91.19 103 GLN A O 1
ATOM 817 N N . GLU A 1 104 ? 5.045 0.879 -35.275 1.00 92.88 104 GLU A N 1
ATOM 818 C CA . GLU A 1 104 ? 5.062 0.608 -36.711 1.00 92.88 104 GLU A CA 1
ATOM 819 C C . GLU A 1 104 ? 5.450 -0.843 -37.007 1.00 92.88 104 GLU A C 1
ATOM 821 O O . GLU A 1 104 ? 4.821 -1.513 -37.823 1.00 92.88 104 GLU A O 1
ATOM 826 N N . ARG A 1 105 ? 6.420 -1.384 -36.268 1.00 93.19 105 ARG A N 1
ATOM 827 C CA . ARG A 1 105 ? 6.824 -2.783 -36.406 1.00 93.19 105 ARG A CA 1
ATOM 828 C C . ARG A 1 105 ? 5.696 -3.759 -36.060 1.00 93.19 105 ARG A C 1
ATOM 830 O O . ARG A 1 105 ? 5.508 -4.737 -36.778 1.00 93.19 105 ARG A O 1
ATOM 837 N N . ILE A 1 106 ? 4.917 -3.469 -35.018 1.00 93.44 106 ILE A N 1
ATOM 838 C CA . ILE A 1 106 ? 3.712 -4.233 -34.657 1.00 93.44 106 ILE A CA 1
ATOM 839 C C . ILE A 1 106 ? 2.718 -4.263 -35.826 1.00 93.44 106 ILE A C 1
ATOM 841 O O . ILE A 1 106 ? 2.233 -5.340 -36.170 1.00 93.44 106 ILE A O 1
ATOM 845 N N . ARG A 1 107 ? 2.488 -3.125 -36.500 1.00 93.31 107 ARG A N 1
ATOM 846 C CA . ARG A 1 107 ? 1.625 -3.072 -37.695 1.00 93.31 107 ARG A CA 1
ATOM 847 C C . ARG A 1 107 ? 2.154 -3.946 -38.822 1.00 93.31 107 ARG A C 1
ATOM 849 O O . ARG A 1 107 ? 1.390 -4.681 -39.438 1.00 93.31 107 ARG A O 1
ATOM 856 N N . THR A 1 108 ? 3.466 -3.930 -39.066 1.00 94.44 108 THR A N 1
ATOM 857 C CA . THR A 1 108 ? 4.071 -4.793 -40.098 1.00 94.44 108 THR A CA 1
ATOM 858 C C . THR A 1 108 ? 3.968 -6.286 -39.787 1.00 94.44 108 THR A C 1
ATOM 860 O O . THR A 1 108 ? 4.035 -7.102 -40.702 1.00 94.44 108 THR A O 1
ATOM 863 N N . TRP A 1 109 ? 3.780 -6.654 -38.517 1.00 93.81 109 TRP A N 1
ATOM 864 C CA . TRP A 1 109 ? 3.493 -8.029 -38.102 1.00 93.81 109 TRP A CA 1
ATOM 865 C C . TRP A 1 109 ? 2.006 -8.394 -38.208 1.00 93.81 109 TRP A C 1
ATOM 867 O O . TRP A 1 109 ? 1.637 -9.512 -37.873 1.00 93.81 109 TRP A O 1
ATOM 877 N N . GLY A 1 110 ? 1.160 -7.477 -38.687 1.00 90.19 110 GLY A N 1
ATOM 878 C CA . GLY A 1 110 ? -0.284 -7.671 -38.793 1.00 90.19 110 GLY A CA 1
ATOM 879 C C . GLY A 1 110 ? -1.041 -7.437 -37.485 1.00 90.19 110 GLY A C 1
ATOM 880 O O . GLY A 1 110 ? -2.207 -7.804 -37.400 1.00 90.19 110 GLY A O 1
ATOM 881 N N . GLY A 1 111 ? -0.396 -6.848 -36.472 1.00 88.62 111 GLY A N 1
ATOM 882 C CA . GLY A 1 111 ? -1.054 -6.476 -35.223 1.00 88.62 111 GLY A CA 1
ATOM 883 C C . GLY A 1 111 ? -1.622 -5.061 -35.242 1.00 88.62 111 GLY A C 1
ATOM 884 O O . GLY A 1 111 ? -1.124 -4.171 -35.934 1.00 88.62 111 GLY A O 1
ATOM 885 N N . ASP A 1 112 ? -2.621 -4.838 -34.394 1.00 89.44 112 ASP A N 1
ATOM 886 C CA . ASP A 1 112 ? -3.245 -3.530 -34.214 1.00 89.44 112 ASP A CA 1
ATOM 887 C C . ASP A 1 112 ? -2.652 -2.772 -33.027 1.00 89.44 112 ASP A C 1
ATOM 889 O O . ASP A 1 112 ? -2.560 -3.287 -31.910 1.00 89.44 112 ASP A O 1
ATOM 893 N N . VAL A 1 113 ? -2.319 -1.498 -33.248 1.00 91.50 113 VAL A N 1
ATOM 894 C CA . VAL A 1 113 ? -1.949 -0.592 -32.156 1.00 91.50 113 VAL A CA 1
ATOM 895 C C . VAL A 1 113 ? -3.209 -0.225 -31.386 1.00 91.50 113 VAL A C 1
ATOM 897 O O . VAL A 1 113 ? -4.076 0.489 -31.892 1.00 91.50 113 VAL A O 1
ATOM 900 N N . ARG A 1 114 ? -3.302 -0.711 -30.151 1.00 91.50 114 ARG A N 1
ATOM 901 C CA . ARG A 1 114 ? -4.463 -0.491 -29.291 1.00 91.50 114 ARG A CA 1
ATOM 902 C C . ARG A 1 114 ? -4.494 0.959 -28.774 1.00 91.50 114 ARG A C 1
ATOM 904 O O . ARG A 1 114 ? -3.429 1.569 -28.589 1.00 91.50 114 ARG A O 1
ATOM 911 N N . PRO A 1 115 ? -5.696 1.534 -28.571 1.00 90.19 115 PRO A N 1
ATOM 912 C CA . PRO A 1 115 ? -5.838 2.860 -27.985 1.00 90.19 115 PRO A CA 1
ATOM 913 C C . PRO A 1 115 ? -5.367 2.846 -26.536 1.00 90.19 115 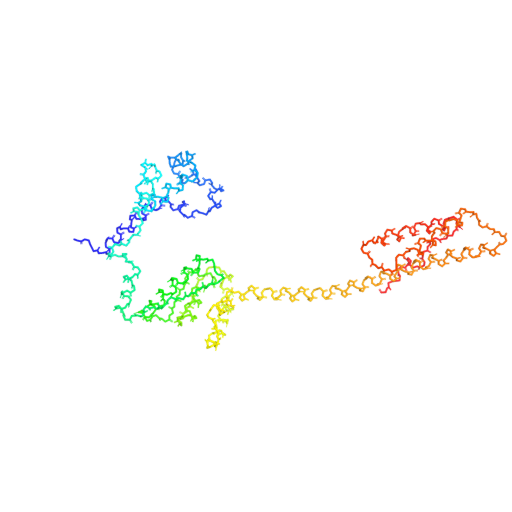PRO A C 1
ATOM 915 O O . PRO A 1 115 ? -5.314 1.806 -25.895 1.00 90.19 115 PRO A O 1
ATOM 918 N N . GLU A 1 116 ? -5.015 4.013 -26.023 1.00 88.19 116 GLU A N 1
ATOM 919 C CA . GLU A 1 116 ? -4.634 4.156 -24.628 1.00 88.19 116 GLU A CA 1
ATOM 920 C C . GLU A 1 116 ? -5.865 4.267 -23.729 1.00 88.19 116 GLU A C 1
ATOM 922 O O . GLU A 1 116 ? -6.852 4.907 -24.095 1.00 88.19 116 GLU A O 1
ATOM 927 N N . ILE A 1 117 ? -5.784 3.679 -22.540 1.00 85.38 117 ILE A N 1
ATOM 928 C CA . ILE A 1 117 ? -6.844 3.727 -21.532 1.00 85.38 117 ILE A CA 1
ATOM 929 C C . ILE A 1 117 ? -6.439 4.697 -20.432 1.00 85.38 117 ILE A C 1
ATOM 931 O O . ILE A 1 117 ? -5.284 4.727 -20.015 1.00 85.38 117 ILE A O 1
ATOM 935 N N . ARG A 1 118 ? -7.381 5.500 -19.945 1.00 79.69 118 ARG A N 1
ATOM 936 C CA . ARG A 1 118 ? -7.095 6.440 -18.862 1.00 79.69 118 ARG A CA 1
ATOM 937 C C . ARG A 1 118 ? -7.509 5.821 -17.533 1.00 79.69 118 ARG A C 1
ATOM 939 O O . ARG A 1 118 ? -8.699 5.665 -17.297 1.00 79.69 118 ARG A O 1
ATOM 946 N N . VAL A 1 119 ? -6.528 5.531 -16.682 1.00 73.19 119 VAL A N 1
ATOM 947 C CA . VAL A 1 119 ? -6.730 5.036 -15.310 1.00 73.19 119 VAL A CA 1
ATOM 948 C C . VAL A 1 119 ? -6.713 6.245 -14.377 1.00 73.19 119 VAL A C 1
ATOM 950 O O . VAL A 1 119 ? -5.644 6.792 -14.089 1.00 73.19 119 VAL A O 1
ATOM 953 N N . LYS A 1 120 ? -7.891 6.762 -14.011 1.00 64.12 120 LYS A N 1
ATOM 954 C CA . LYS A 1 120 ? -7.993 8.099 -13.401 1.00 64.12 120 LYS A CA 1
ATOM 955 C C . LYS A 1 120 ? -7.749 8.127 -11.896 1.00 64.12 120 LYS A C 1
ATOM 957 O O . LYS A 1 120 ? -7.294 9.164 -11.419 1.00 64.12 120 LYS A O 1
ATOM 962 N N . GLU A 1 121 ? -8.000 7.043 -11.168 1.00 61.47 121 GLU A N 1
ATOM 963 C CA . GLU A 1 121 ? -8.036 7.081 -9.701 1.00 61.47 121 GLU A CA 1
ATOM 964 C C . GLU A 1 121 ? -7.399 5.822 -9.057 1.00 61.47 121 GLU A C 1
ATOM 966 O O . GLU A 1 121 ? -7.120 4.829 -9.727 1.00 61.47 121 GLU A O 1
ATOM 971 N N . PHE A 1 122 ? -7.080 5.907 -7.756 1.00 63.47 122 PHE A N 1
ATOM 972 C CA . PHE A 1 122 ? -6.627 4.816 -6.854 1.00 63.47 122 PHE A CA 1
ATOM 973 C C . PHE A 1 122 ? -5.208 4.257 -7.001 1.00 63.47 122 PHE A C 1
ATOM 975 O O . PHE A 1 122 ? -4.735 3.522 -6.134 1.00 63.47 122 PHE A O 1
ATOM 982 N N . MET A 1 123 ? -4.463 4.667 -8.022 1.00 68.56 123 MET A N 1
ATOM 983 C CA . MET A 1 123 ? -3.020 4.433 -8.101 1.00 68.56 123 MET A CA 1
ATOM 984 C C . MET A 1 123 ? -2.250 5.739 -7.936 1.00 68.56 123 MET A C 1
ATOM 986 O O . MET A 1 123 ? -2.725 6.813 -8.305 1.00 68.56 123 MET A O 1
ATOM 990 N N . THR A 1 124 ? -1.011 5.660 -7.442 1.00 78.56 124 THR A N 1
ATOM 991 C CA . THR A 1 124 ? -0.097 6.805 -7.550 1.00 78.56 124 THR A CA 1
ATOM 992 C C . THR A 1 124 ? 0.020 7.216 -9.019 1.00 78.56 124 THR A C 1
ATOM 994 O O . THR A 1 124 ? -0.019 6.359 -9.905 1.00 78.56 124 THR A O 1
ATOM 997 N N . SER A 1 125 ? 0.211 8.508 -9.304 1.00 80.25 125 SER A N 1
ATOM 998 C CA . SER A 1 125 ? 0.331 8.997 -10.689 1.00 80.25 125 SER A CA 1
ATOM 999 C C . SER A 1 125 ? 1.391 8.227 -11.485 1.00 80.25 125 SER A C 1
ATOM 1001 O O . SER A 1 125 ? 1.209 7.958 -12.669 1.00 80.25 125 SER A O 1
ATOM 1003 N N . LYS A 1 126 ? 2.466 7.801 -10.809 1.00 82.56 126 LYS A N 1
ATOM 1004 C CA . LYS A 1 126 ? 3.501 6.937 -11.378 1.00 82.56 126 LYS A CA 1
ATOM 1005 C C . LYS A 1 126 ? 2.956 5.559 -11.769 1.00 82.56 126 LYS A C 1
ATOM 1007 O O . LYS A 1 126 ? 3.139 5.144 -12.907 1.00 82.56 126 LYS A O 1
ATOM 1012 N N . LYS A 1 127 ? 2.285 4.856 -10.850 1.00 83.25 127 LYS A N 1
ATOM 1013 C CA . LYS A 1 127 ? 1.768 3.504 -11.107 1.00 83.25 127 LYS A CA 1
ATOM 1014 C C . LYS A 1 127 ? 0.656 3.515 -12.164 1.00 83.25 127 LYS A C 1
ATOM 1016 O O . LYS A 1 127 ? 0.640 2.631 -13.012 1.00 83.25 127 LYS A O 1
ATOM 1021 N N . SER A 1 128 ? -0.206 4.536 -12.163 1.00 85.31 128 SER A N 1
ATOM 1022 C CA . SER A 1 128 ? -1.212 4.737 -13.216 1.00 85.31 128 SER A CA 1
ATOM 1023 C C . SER A 1 128 ? -0.551 4.901 -14.592 1.00 85.31 128 SER A C 1
ATOM 1025 O O . SER A 1 128 ? -0.869 4.151 -15.515 1.00 85.31 128 SER A O 1
ATOM 1027 N N . TYR A 1 129 ? 0.451 5.781 -14.711 1.00 86.25 129 TYR A N 1
ATOM 1028 C CA . TYR A 1 129 ? 1.201 5.974 -15.957 1.00 86.25 129 TYR A CA 1
ATOM 1029 C C . TYR A 1 129 ? 1.888 4.688 -16.448 1.00 86.25 129 TYR A C 1
ATOM 1031 O O . TYR A 1 129 ? 1.829 4.368 -17.638 1.00 86.25 129 TYR A O 1
ATOM 1039 N N . GLU A 1 130 ? 2.515 3.928 -15.543 1.00 88.94 130 GLU A N 1
ATOM 1040 C CA . GLU A 1 130 ? 3.147 2.642 -15.864 1.00 88.94 130 GLU A CA 1
ATOM 1041 C C . GLU A 1 130 ? 2.130 1.627 -16.407 1.00 88.94 130 GLU A C 1
ATOM 1043 O O . GLU A 1 130 ? 2.364 1.035 -17.461 1.00 88.94 130 GLU A O 1
ATOM 1048 N N . VAL A 1 131 ? 0.985 1.455 -15.733 1.00 88.81 131 VAL A N 1
ATOM 1049 C CA . VAL A 1 131 ? -0.073 0.515 -16.147 1.00 88.81 131 VAL A CA 1
ATOM 1050 C C . VAL A 1 131 ? -0.702 0.940 -17.474 1.00 88.81 131 VAL A C 1
ATOM 1052 O O . VAL A 1 131 ? -0.873 0.107 -18.363 1.00 88.81 131 VAL A O 1
ATOM 1055 N N . GLN A 1 132 ? -0.996 2.227 -17.649 1.00 89.62 132 GLN A N 1
ATOM 1056 C CA . GLN A 1 132 ? -1.533 2.793 -18.889 1.00 89.62 132 GLN A CA 1
ATOM 1057 C C . GLN A 1 132 ? -0.592 2.551 -20.074 1.00 89.62 132 GLN A C 1
ATOM 1059 O O . GLN A 1 132 ? -1.007 2.020 -21.106 1.00 89.62 132 GLN A O 1
ATOM 1064 N N . THR A 1 133 ? 0.693 2.865 -19.900 1.00 89.50 133 THR A N 1
ATOM 1065 C CA . THR A 1 133 ? 1.709 2.694 -20.946 1.00 89.50 133 THR A CA 1
ATOM 1066 C C . THR A 1 133 ? 1.925 1.216 -21.276 1.00 89.50 133 THR A C 1
ATOM 1068 O O . THR A 1 133 ? 1.939 0.827 -22.447 1.00 89.50 133 THR A O 1
ATOM 1071 N N . MET A 1 134 ? 2.078 0.371 -20.251 1.00 92.12 134 MET A N 1
ATOM 1072 C CA . MET A 1 134 ? 2.406 -1.042 -20.431 1.00 92.12 134 MET A CA 1
ATOM 1073 C C . MET A 1 134 ? 1.225 -1.848 -20.979 1.00 92.12 134 MET A C 1
ATOM 1075 O O . MET A 1 134 ? 1.411 -2.641 -21.899 1.00 92.12 134 MET A O 1
ATOM 1079 N N . SER A 1 135 ? 0.007 -1.626 -20.475 1.00 92.56 135 SER A N 1
ATOM 1080 C CA . SER A 1 135 ? -1.187 -2.357 -20.928 1.00 92.56 135 SER A CA 1
ATOM 1081 C C . SER A 1 135 ? -1.456 -2.137 -22.415 1.00 92.56 135 SER A C 1
ATOM 1083 O O . SER A 1 135 ? -1.666 -3.100 -23.150 1.00 92.56 135 SER A O 1
ATOM 1085 N N . ARG A 1 136 ? -1.336 -0.892 -22.892 1.00 92.50 136 ARG A N 1
ATOM 1086 C CA . ARG A 1 136 ? -1.449 -0.545 -24.313 1.00 92.50 136 ARG A CA 1
ATOM 1087 C C . ARG A 1 136 ? -0.428 -1.294 -25.170 1.00 92.50 136 ARG A C 1
ATOM 1089 O O . ARG A 1 136 ? -0.776 -1.848 -26.217 1.00 92.50 136 ARG A O 1
ATOM 1096 N N . LEU A 1 137 ? 0.836 -1.299 -24.743 1.00 92.44 137 LEU A N 1
ATOM 1097 C CA . LEU A 1 137 ? 1.916 -1.962 -25.471 1.00 92.44 137 LEU A CA 1
ATOM 1098 C C . LEU A 1 137 ? 1.692 -3.476 -25.536 1.00 92.44 137 LEU A C 1
ATOM 1100 O O . LEU A 1 137 ? 1.726 -4.059 -26.619 1.00 92.44 137 LEU A O 1
ATOM 1104 N N . VAL A 1 138 ? 1.434 -4.100 -24.388 1.00 94.12 138 VAL A N 1
ATOM 1105 C CA . VAL A 1 138 ? 1.228 -5.547 -24.278 1.00 94.12 138 VAL A CA 1
ATOM 1106 C C . VAL A 1 138 ? -0.007 -5.984 -25.062 1.00 94.12 138 VAL A C 1
ATOM 1108 O O . VAL A 1 138 ? 0.067 -6.962 -25.800 1.00 94.12 138 VAL A O 1
ATOM 1111 N N . ALA A 1 139 ? -1.109 -5.235 -24.995 1.00 93.94 139 ALA A N 1
ATOM 1112 C CA . ALA A 1 139 ? -2.307 -5.532 -25.774 1.00 93.94 139 ALA A CA 1
ATOM 1113 C C . ALA A 1 139 ? -2.068 -5.426 -27.291 1.00 93.94 139 ALA A C 1
ATOM 1115 O O . ALA A 1 139 ? -2.605 -6.223 -28.060 1.00 93.94 139 ALA A O 1
ATOM 1116 N N . SER A 1 140 ? -1.233 -4.477 -27.727 1.00 93.44 140 SER A N 1
ATOM 1117 C CA . SER A 1 140 ? -0.841 -4.349 -29.139 1.00 93.44 140 SER A CA 1
ATOM 1118 C C . SER A 1 140 ? 0.052 -5.515 -29.587 1.00 93.44 140 SER A C 1
ATOM 1120 O O . SER A 1 140 ? -0.125 -6.061 -30.674 1.00 93.44 140 SER A O 1
ATOM 1122 N N . LEU A 1 141 ? 0.981 -5.949 -28.728 1.00 93.38 141 LEU A N 1
ATOM 1123 C CA . LEU A 1 141 ? 1.837 -7.109 -28.990 1.00 93.38 141 LEU A CA 1
ATOM 1124 C C . LEU A 1 141 ? 1.048 -8.418 -29.025 1.00 93.38 141 LEU A C 1
ATOM 1126 O O . LEU A 1 141 ? 1.292 -9.225 -29.913 1.00 93.38 141 LEU A O 1
ATOM 1130 N N . HIS A 1 142 ? 0.090 -8.605 -28.114 1.00 93.25 142 HIS A N 1
ATOM 1131 C CA . HIS A 1 142 ? -0.792 -9.774 -28.071 1.00 93.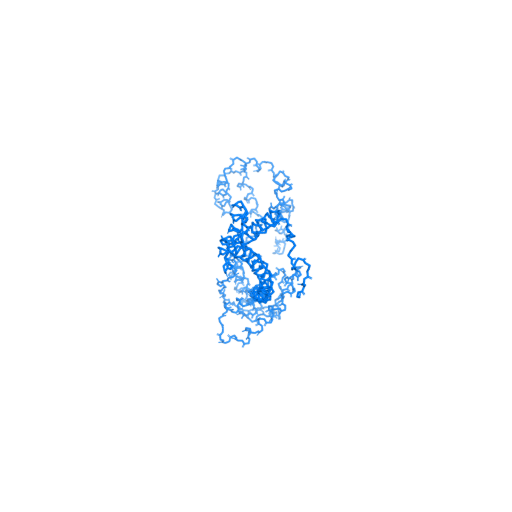25 142 HIS A CA 1
ATOM 1132 C C . HIS A 1 142 ? -1.508 -9.995 -29.413 1.00 93.25 142 HIS A C 1
ATOM 1134 O O . HIS A 1 142 ? -1.578 -11.120 -29.903 1.00 93.25 142 HIS A O 1
ATOM 1140 N N . SER A 1 143 ? -1.983 -8.909 -30.040 1.00 86.56 143 SER A N 1
ATOM 1141 C CA . SER A 1 143 ? -2.588 -8.952 -31.378 1.00 86.56 143 SER A CA 1
ATOM 1142 C C . SER A 1 143 ? -1.590 -9.426 -32.446 1.00 86.56 143 SER A C 1
ATOM 1144 O O . SER A 1 143 ? -1.904 -10.330 -33.218 1.00 86.56 143 SER A O 1
ATOM 1146 N N . ALA A 1 144 ? -0.363 -8.893 -32.440 1.00 90.81 144 ALA A N 1
ATOM 1147 C CA . ALA A 1 144 ? 0.672 -9.250 -33.415 1.00 90.81 144 ALA A CA 1
ATOM 1148 C C . ALA A 1 144 ? 1.247 -10.667 -33.250 1.00 90.81 144 ALA A C 1
ATOM 1150 O O . ALA A 1 144 ? 1.674 -11.270 -34.230 1.00 90.81 144 ALA A O 1
ATOM 1151 N N . CYS A 1 145 ? 1.343 -11.183 -32.021 1.00 90.06 145 CYS A N 1
ATOM 1152 C CA . CYS A 1 145 ? 2.004 -12.462 -31.754 1.00 90.06 145 CYS A CA 1
ATOM 1153 C C . CYS A 1 145 ? 1.048 -13.655 -31.652 1.00 90.06 145 CYS A C 1
ATOM 1155 O O . CYS A 1 145 ? 1.521 -14.784 -31.528 1.00 90.06 145 CYS A O 1
ATOM 1157 N N . HIS A 1 146 ? -0.268 -13.419 -31.693 1.00 86.12 146 HIS A N 1
ATOM 1158 C CA . HIS A 1 146 ? -1.297 -14.441 -31.485 1.00 86.12 146 HIS A CA 1
ATOM 1159 C C . HIS A 1 146 ? -1.089 -15.245 -30.192 1.00 86.12 146 HIS A C 1
ATOM 1161 O O . HIS A 1 146 ? -1.340 -16.453 -30.150 1.00 86.12 146 HIS A O 1
ATOM 1167 N N . SER A 1 147 ? -0.593 -14.596 -29.133 1.00 91.88 147 SER A N 1
ATOM 1168 C CA . SER A 1 147 ? -0.505 -15.247 -27.831 1.00 91.88 147 SER A CA 1
ATOM 1169 C C . SER A 1 147 ? -1.905 -15.533 -27.290 1.00 91.88 147 SER A C 1
ATOM 1171 O O . SER A 1 147 ? -2.881 -14.871 -27.632 1.00 91.88 147 SER A O 1
ATOM 1173 N N . THR A 1 148 ? -2.013 -16.563 -26.455 1.00 93.56 148 THR A N 1
ATOM 1174 C CA . THR A 1 148 ? -3.285 -16.947 -25.826 1.00 93.56 148 THR A CA 1
ATOM 1175 C C . THR A 1 148 ? -3.484 -16.297 -24.461 1.00 93.56 148 THR A C 1
ATOM 1177 O O . THR A 1 148 ? -4.579 -16.354 -23.911 1.00 93.56 148 THR A O 1
ATOM 1180 N N . CYS A 1 149 ? -2.410 -15.766 -23.870 1.00 93.56 149 CYS A N 1
ATOM 1181 C CA . CYS A 1 149 ? -2.401 -15.182 -22.536 1.00 93.56 149 CYS A CA 1
ATOM 1182 C C . CYS A 1 149 ? -1.156 -14.301 -22.339 1.00 93.56 149 CYS A C 1
ATOM 1184 O O . CYS A 1 149 ? -0.104 -14.552 -22.935 1.00 93.56 149 CYS A O 1
ATOM 1186 N N . CYS A 1 150 ? -1.266 -13.295 -21.474 1.00 93.19 150 CYS A N 1
ATOM 1187 C CA . CYS A 1 150 ? -0.154 -12.530 -20.926 1.00 93.19 150 CYS A CA 1
ATOM 1188 C C . CYS A 1 150 ? 0.194 -13.029 -19.517 1.00 93.19 150 CYS A C 1
ATOM 1190 O O . CYS A 1 150 ? -0.688 -13.180 -18.679 1.00 93.19 150 CYS A O 1
ATOM 1192 N N . VAL A 1 151 ? 1.479 -13.233 -19.220 1.00 92.19 151 VAL A N 1
ATOM 1193 C CA . VAL A 1 151 ? 1.941 -13.594 -17.870 1.00 92.19 151 VAL A CA 1
ATOM 1194 C C . VAL A 1 151 ? 2.830 -12.481 -17.334 1.00 92.19 151 VAL A C 1
ATOM 1196 O O . VAL A 1 151 ? 3.885 -12.197 -17.896 1.00 92.19 151 VAL A O 1
ATOM 1199 N N . GLU A 1 152 ? 2.396 -11.850 -16.250 1.00 91.12 152 GLU A N 1
ATOM 1200 C CA . GLU A 1 152 ? 3.163 -10.857 -15.506 1.00 91.12 152 GLU A CA 1
ATOM 1201 C C . GLU A 1 152 ? 3.925 -11.539 -14.365 1.00 91.12 152 GLU A C 1
ATOM 1203 O O . GLU A 1 152 ? 3.353 -12.329 -13.618 1.00 91.12 152 GLU A O 1
ATOM 1208 N N . ALA A 1 153 ? 5.211 -11.226 -14.217 1.00 92.00 153 ALA A N 1
ATOM 1209 C CA . ALA A 1 153 ? 6.013 -11.651 -13.074 1.00 92.00 153 ALA A CA 1
ATOM 1210 C C . ALA A 1 153 ? 6.193 -10.477 -12.102 1.00 92.00 153 ALA A C 1
ATOM 1212 O O . ALA A 1 153 ? 6.579 -9.388 -12.527 1.00 92.00 153 ALA A O 1
ATOM 1213 N N . GLY A 1 154 ? 5.948 -10.707 -10.812 1.00 88.06 154 GLY A N 1
ATOM 1214 C CA . GLY A 1 154 ? 6.031 -9.685 -9.766 1.00 88.06 154 GLY A CA 1
ATOM 1215 C C . GLY A 1 154 ? 4.935 -8.623 -9.872 1.00 88.06 154 GLY A C 1
ATOM 1216 O O . GLY A 1 154 ? 5.208 -7.433 -9.706 1.00 88.06 154 GLY A O 1
ATOM 1217 N N . GLY A 1 155 ? 3.713 -9.022 -10.235 1.00 82.38 155 GLY A N 1
ATOM 1218 C CA . GLY A 1 155 ? 2.612 -8.083 -10.461 1.00 82.38 155 GLY A CA 1
ATOM 1219 C C . GLY A 1 155 ? 1.970 -7.515 -9.197 1.00 82.38 155 GLY A C 1
ATOM 1220 O O . GLY A 1 155 ? 1.169 -6.576 -9.282 1.00 82.38 155 GLY A O 1
ATOM 1221 N N . GLY A 1 156 ? 2.301 -8.059 -8.026 1.00 85.00 156 GLY A N 1
ATOM 1222 C CA . GLY A 1 156 ? 1.722 -7.717 -6.735 1.00 85.00 156 GLY A CA 1
ATOM 1223 C C . GLY A 1 156 ? 0.201 -7.816 -6.774 1.00 85.00 156 GLY A C 1
ATOM 1224 O O . GLY A 1 156 ? -0.376 -8.876 -7.012 1.00 85.00 156 GLY A O 1
ATOM 1225 N N . ARG A 1 157 ? -0.468 -6.669 -6.617 1.00 79.44 157 ARG A N 1
ATOM 1226 C CA . ARG A 1 157 ? -1.936 -6.560 -6.674 1.00 79.44 157 ARG A CA 1
ATOM 1227 C C . ARG A 1 157 ? -2.540 -6.834 -8.065 1.00 79.44 157 ARG A C 1
ATOM 1229 O O . ARG A 1 157 ? -3.756 -6.920 -8.189 1.00 79.44 157 ARG A O 1
ATOM 1236 N N . GLY A 1 158 ? -1.725 -7.005 -9.110 1.00 83.25 158 GLY A N 1
ATOM 1237 C CA . GLY A 1 158 ? -2.184 -7.432 -10.438 1.00 83.25 158 GLY A CA 1
ATOM 1238 C C . GLY A 1 158 ? -2.791 -6.318 -11.298 1.00 83.25 158 GLY A C 1
ATOM 1239 O O . GLY A 1 158 ? -3.636 -6.589 -12.148 1.00 83.25 158 GLY A O 1
ATOM 1240 N N . ASN A 1 159 ? -2.362 -5.067 -11.107 1.00 85.12 159 ASN A N 1
ATOM 1241 C CA . ASN A 1 159 ? -2.947 -3.900 -11.784 1.00 85.12 159 ASN A CA 1
ATOM 1242 C C . ASN A 1 159 ? -2.893 -3.980 -13.318 1.00 85.12 159 ASN A C 1
ATOM 1244 O O . ASN A 1 159 ? -3.837 -3.580 -13.998 1.00 85.12 159 ASN A O 1
ATOM 1248 N N . LEU A 1 160 ? -1.786 -4.480 -13.869 1.00 88.75 160 LEU A N 1
ATOM 1249 C CA . LEU A 1 160 ? -1.603 -4.619 -15.311 1.00 88.75 160 LEU A CA 1
ATOM 1250 C C . LEU A 1 160 ? -2.489 -5.737 -15.902 1.00 88.75 160 LEU A C 1
ATOM 1252 O O . LEU A 1 160 ? -3.201 -5.453 -16.865 1.00 88.75 160 LEU A O 1
ATOM 1256 N N . PRO A 1 161 ? -2.523 -6.961 -15.339 1.00 89.19 161 PRO A N 1
ATOM 1257 C CA . PRO A 1 161 ? -3.452 -8.015 -15.734 1.00 89.19 161 PRO A CA 1
ATOM 1258 C C . PRO A 1 161 ? -4.914 -7.578 -15.722 1.00 89.19 161 PRO A C 1
ATOM 1260 O O . PRO A 1 161 ? -5.638 -7.871 -16.667 1.00 89.19 161 PRO A O 1
ATOM 1263 N N . VAL A 1 162 ? -5.343 -6.839 -14.694 1.00 86.38 162 VAL A N 1
ATOM 1264 C CA . VAL A 1 162 ? -6.715 -6.314 -14.612 1.00 86.38 162 VAL A CA 1
ATOM 1265 C C . VAL A 1 162 ? -7.004 -5.378 -15.788 1.00 86.38 162 VAL A C 1
ATOM 1267 O O . VAL A 1 162 ? -7.998 -5.561 -16.490 1.00 86.38 162 VAL A O 1
ATOM 1270 N N . ALA A 1 163 ? -6.113 -4.418 -16.051 1.00 88.38 163 ALA A N 1
ATOM 1271 C CA . ALA A 1 163 ? -6.247 -3.492 -17.173 1.00 88.38 163 ALA A CA 1
ATOM 1272 C C . ALA A 1 163 ? -6.262 -4.212 -18.535 1.00 88.38 163 ALA A C 1
ATOM 1274 O O . ALA A 1 163 ? -7.037 -3.855 -19.421 1.00 88.38 163 ALA A O 1
ATOM 1275 N N . LEU A 1 164 ? -5.432 -5.245 -18.703 1.00 90.56 164 LEU A N 1
ATOM 1276 C CA . LEU A 1 164 ? -5.382 -6.070 -19.911 1.00 90.56 164 LEU A CA 1
ATOM 1277 C C . LEU A 1 164 ? -6.681 -6.851 -20.138 1.00 90.56 164 LEU A C 1
ATOM 1279 O O . LEU A 1 164 ? -7.224 -6.821 -21.245 1.00 90.56 164 LEU A O 1
ATOM 1283 N N . CYS A 1 165 ? -7.197 -7.498 -19.093 1.00 88.62 165 CYS A N 1
ATOM 1284 C CA . CYS A 1 165 ? -8.438 -8.262 -19.153 1.00 88.62 165 CYS A CA 1
ATOM 1285 C C . CYS A 1 165 ? -9.641 -7.360 -19.444 1.00 88.62 165 CYS A C 1
ATOM 1287 O O . CYS A 1 165 ? -10.361 -7.605 -20.408 1.00 88.62 165 CYS A O 1
ATOM 1289 N N . LEU A 1 166 ? -9.845 -6.310 -18.643 1.00 84.69 166 LEU A N 1
ATOM 1290 C CA . LEU A 1 166 ? -11.045 -5.478 -18.732 1.00 84.69 166 LEU A CA 1
ATOM 1291 C C . LEU A 1 166 ? -11.043 -4.551 -19.946 1.00 84.69 166 LEU A C 1
ATOM 1293 O O . LEU A 1 166 ? -12.055 -4.436 -20.628 1.00 84.69 166 LEU A O 1
ATOM 1297 N N . ALA A 1 167 ? -9.922 -3.885 -20.228 1.00 86.12 167 ALA A N 1
ATOM 1298 C CA . ALA A 1 167 ? -9.913 -2.834 -21.240 1.00 86.12 167 ALA A CA 1
ATOM 1299 C C . ALA A 1 167 ? -9.622 -3.354 -22.651 1.00 86.12 167 ALA A C 1
ATOM 1301 O O . ALA A 1 167 ? -10.036 -2.750 -23.640 1.00 86.12 167 ALA A O 1
ATOM 1302 N N . TYR A 1 168 ? -8.884 -4.463 -22.758 1.00 89.06 168 TYR A N 1
ATOM 1303 C CA . TYR A 1 168 ? -8.419 -4.981 -24.045 1.00 89.06 168 TYR A CA 1
ATOM 1304 C C . TYR A 1 168 ? -8.887 -6.402 -24.354 1.00 89.06 168 TYR A C 1
ATOM 1306 O O . TYR A 1 168 ? -8.620 -6.872 -25.466 1.00 89.06 168 TYR A O 1
ATOM 1314 N N . GLY A 1 169 ? -9.562 -7.071 -23.411 1.00 88.75 169 GLY A N 1
ATOM 1315 C CA . GLY A 1 169 ? -10.004 -8.459 -23.553 1.00 88.75 169 GLY A CA 1
ATOM 1316 C C . GLY A 1 169 ? -8.846 -9.455 -23.628 1.00 88.75 169 GLY A C 1
ATOM 1317 O O . GLY A 1 169 ? -8.992 -10.506 -24.245 1.00 88.75 169 GLY A O 1
ATOM 1318 N N . VAL A 1 170 ? -7.679 -9.112 -23.073 1.00 91.94 170 VAL A N 1
ATOM 1319 C CA . VAL A 1 170 ? -6.470 -9.944 -23.133 1.00 91.94 170 VAL A CA 1
ATOM 1320 C C . VAL A 1 170 ? -6.414 -10.848 -21.901 1.00 91.94 170 VAL A C 1
ATOM 1322 O O . VAL A 1 170 ? -6.224 -10.329 -20.796 1.00 91.94 170 VAL A O 1
ATOM 1325 N N . PRO A 1 171 ? -6.523 -12.185 -22.053 1.00 91.19 171 PRO A N 1
ATOM 1326 C CA . PRO A 1 171 ? -6.373 -13.107 -20.934 1.00 91.19 171 PRO A CA 1
ATOM 1327 C C . PRO A 1 171 ? -5.018 -12.897 -20.265 1.00 91.19 171 PRO A C 1
ATOM 1329 O O . PRO A 1 171 ? -3.993 -12.860 -20.945 1.00 91.19 171 PRO A O 1
ATOM 1332 N N . SER A 1 172 ? -5.013 -12.719 -18.947 1.00 90.88 172 SER A N 1
ATOM 1333 C CA . SER A 1 172 ? -3.801 -12.352 -18.217 1.00 90.88 172 SER A CA 1
ATOM 1334 C C . SER A 1 172 ? -3.685 -13.085 -16.883 1.00 90.88 172 SER A C 1
ATOM 1336 O O . SER A 1 172 ? -4.677 -13.294 -16.187 1.00 90.88 172 SER A O 1
ATOM 1338 N N . LEU A 1 173 ? -2.456 -13.447 -16.519 1.00 88.56 173 LEU A N 1
ATOM 1339 C CA . LEU A 1 173 ? -2.069 -14.078 -15.260 1.00 88.56 173 LEU A CA 1
ATOM 1340 C C . LEU A 1 173 ? -0.979 -13.241 -14.588 1.00 88.56 173 LEU A C 1
ATOM 1342 O O . LEU A 1 173 ? -0.133 -12.664 -15.269 1.00 88.56 173 LEU A O 1
ATOM 1346 N N . THR A 1 174 ? -0.962 -13.237 -13.258 1.00 87.38 174 THR A N 1
ATOM 1347 C CA . THR A 1 174 ? 0.168 -12.727 -12.479 1.00 87.38 174 THR A CA 1
ATOM 1348 C C . THR A 1 174 ? 0.818 -13.854 -11.682 1.00 87.38 174 THR A C 1
ATOM 1350 O O . THR A 1 174 ? 0.129 -14.738 -11.170 1.00 87.38 174 THR A O 1
ATOM 1353 N N . VAL A 1 175 ? 2.144 -13.835 -11.604 1.00 90.19 175 VAL A N 1
ATOM 1354 C CA . VAL A 1 175 ? 2.961 -14.718 -10.771 1.00 90.19 175 VAL A CA 1
ATOM 1355 C C . VAL A 1 175 ? 3.705 -13.838 -9.785 1.00 90.19 175 VAL A C 1
ATOM 1357 O O . VAL A 1 175 ? 4.444 -12.950 -10.202 1.00 90.19 175 VAL A O 1
ATOM 1360 N N . ASP A 1 176 ? 3.542 -14.100 -8.494 1.00 91.06 176 ASP A N 1
ATOM 1361 C CA . ASP A 1 176 ? 4.191 -13.326 -7.442 1.00 91.06 176 ASP A CA 1
ATOM 1362 C C . ASP A 1 176 ? 4.805 -14.237 -6.373 1.00 91.06 176 ASP A C 1
ATOM 1364 O O . ASP A 1 176 ? 4.407 -15.395 -6.225 1.00 91.06 176 ASP A O 1
ATOM 1368 N N . CYS A 1 177 ? 5.810 -13.722 -5.667 1.00 91.19 177 CYS A N 1
ATOM 1369 C CA . CYS A 1 177 ? 6.406 -14.384 -4.511 1.00 91.19 177 CYS A CA 1
ATOM 1370 C C . CYS A 1 177 ? 5.751 -13.961 -3.189 1.00 91.19 177 CYS A C 1
ATOM 1372 O O . CYS A 1 177 ? 5.945 -14.645 -2.184 1.00 91.19 177 CYS A O 1
ATOM 1374 N N . ASP A 1 178 ? 4.978 -12.873 -3.184 1.00 89.44 178 ASP A N 1
ATOM 1375 C CA . ASP A 1 178 ? 4.169 -12.448 -2.049 1.00 89.44 178 ASP A CA 1
ATOM 1376 C C . ASP A 1 178 ? 2.923 -13.338 -1.909 1.00 89.44 178 ASP A C 1
ATOM 1378 O O . ASP A 1 178 ? 2.022 -13.345 -2.754 1.00 89.44 178 ASP A O 1
ATOM 1382 N N . ALA A 1 179 ? 2.879 -14.108 -0.821 1.00 87.94 179 ALA A N 1
ATOM 1383 C CA . ALA A 1 179 ? 1.796 -15.040 -0.538 1.00 87.94 179 ALA A CA 1
ATOM 1384 C C . ALA A 1 179 ? 0.446 -14.334 -0.356 1.00 87.94 179 ALA A C 1
ATOM 1386 O O . ALA A 1 179 ? -0.572 -14.882 -0.782 1.00 87.94 179 ALA A O 1
ATOM 1387 N N . ASP A 1 180 ? 0.431 -13.127 0.215 1.00 84.81 180 ASP A N 1
ATOM 1388 C CA . ASP A 1 180 ? -0.803 -12.374 0.450 1.00 84.81 180 ASP A CA 1
ATOM 1389 C C . ASP A 1 180 ? -1.366 -11.861 -0.880 1.00 84.81 180 ASP A C 1
ATOM 1391 O O . ASP A 1 180 ? -2.552 -12.034 -1.181 1.00 84.81 180 ASP A O 1
ATOM 1395 N N . ALA A 1 181 ? -0.491 -11.331 -1.742 1.00 81.88 181 ALA A N 1
ATOM 1396 C CA . ALA A 1 181 ? -0.856 -10.923 -3.093 1.00 81.88 181 ALA A CA 1
ATOM 1397 C C . ALA A 1 181 ? -1.455 -12.087 -3.900 1.00 81.88 181 ALA A C 1
ATOM 1399 O O . ALA A 1 181 ? -2.477 -11.912 -4.572 1.00 81.88 181 ALA A O 1
ATOM 1400 N N . VAL A 1 182 ? -0.868 -13.285 -3.808 1.00 84.38 182 VAL A N 1
ATOM 1401 C CA . VAL A 1 182 ? -1.380 -14.492 -4.478 1.00 84.38 182 VAL A CA 1
ATOM 1402 C C . VAL A 1 182 ? -2.708 -14.955 -3.872 1.00 84.38 182 VAL A C 1
ATOM 1404 O O . VAL A 1 182 ? -3.647 -15.241 -4.617 1.00 84.38 182 VAL A O 1
ATOM 1407 N N . ALA A 1 183 ? -2.823 -14.997 -2.542 1.00 84.94 183 ALA A N 1
ATOM 1408 C CA . ALA A 1 183 ? -4.030 -15.437 -1.839 1.00 84.94 183 ALA A CA 1
ATOM 1409 C C . ALA A 1 183 ? -5.250 -14.563 -2.154 1.00 84.94 183 ALA A C 1
ATOM 1411 O O . ALA A 1 183 ? -6.381 -15.047 -2.164 1.00 84.94 183 ALA A O 1
ATOM 1412 N N . ALA A 1 184 ? -5.019 -13.291 -2.464 1.00 81.12 184 ALA A N 1
ATOM 1413 C CA . ALA A 1 184 ? -6.061 -12.340 -2.805 1.00 81.12 184 ALA A CA 1
ATOM 1414 C C . ALA A 1 184 ? -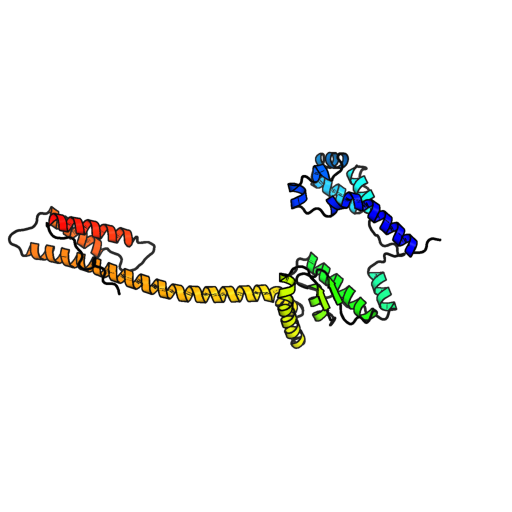6.504 -12.386 -4.289 1.00 81.12 184 ALA A C 1
ATOM 1416 O O . ALA A 1 184 ? -7.544 -11.835 -4.659 1.00 81.12 184 ALA A O 1
ATOM 1417 N N . ALA A 1 185 ? -5.774 -13.096 -5.158 1.00 80.19 185 ALA A N 1
ATOM 1418 C CA . ALA A 1 185 ? -6.091 -13.197 -6.586 1.00 80.19 185 ALA A CA 1
ATOM 1419 C C . ALA A 1 185 ? -7.492 -13.767 -6.910 1.00 80.19 185 ALA A C 1
ATOM 1421 O O . ALA A 1 185 ? -8.143 -13.218 -7.803 1.00 80.19 185 ALA A O 1
ATOM 1422 N N . PRO A 1 186 ? -8.015 -14.803 -6.215 1.00 82.12 186 PRO A N 1
ATOM 1423 C CA . PRO A 1 186 ? -9.355 -15.330 -6.478 1.00 82.12 186 PRO A CA 1
ATOM 1424 C C . PRO A 1 186 ? -10.466 -14.289 -6.296 1.00 82.12 186 PRO A C 1
ATOM 1426 O O . PRO A 1 186 ? -11.404 -14.254 -7.092 1.00 82.12 186 PRO A O 1
ATOM 1429 N N . ASN A 1 187 ? -10.341 -13.406 -5.297 1.00 80.25 187 ASN A N 1
ATOM 1430 C CA . ASN A 1 187 ? -11.310 -12.332 -5.066 1.00 80.25 187 ASN A CA 1
ATOM 1431 C C . ASN A 1 187 ? -11.314 -11.338 -6.229 1.00 80.25 187 ASN A C 1
ATOM 1433 O O . ASN A 1 187 ? -12.380 -11.010 -6.745 1.00 80.25 187 ASN A O 1
ATOM 1437 N N . ARG A 1 188 ? -10.131 -10.932 -6.705 1.00 80.06 188 ARG A N 1
ATOM 1438 C CA . ARG A 1 188 ? -10.013 -10.059 -7.881 1.00 80.06 188 ARG A CA 1
ATOM 1439 C C . ARG A 1 188 ? -10.609 -10.704 -9.129 1.00 80.06 188 ARG A C 1
ATOM 1441 O O . ARG A 1 188 ? -11.335 -10.041 -9.858 1.00 80.06 188 ARG A O 1
ATOM 1448 N N . ILE A 1 189 ? -10.373 -11.999 -9.354 1.00 78.75 189 ILE A N 1
ATOM 1449 C CA . ILE A 1 189 ? -10.962 -12.737 -10.486 1.00 78.75 189 ILE A CA 1
ATOM 1450 C C . ILE A 1 189 ? -12.491 -12.734 -10.414 1.00 78.75 189 ILE A C 1
ATOM 1452 O O . ILE A 1 189 ? -13.133 -12.482 -11.433 1.00 78.75 189 ILE A O 1
ATOM 1456 N N . ARG A 1 190 ? -13.076 -12.972 -9.233 1.00 80.19 190 ARG A N 1
ATOM 1457 C CA . ARG A 1 190 ? -14.534 -12.915 -9.042 1.00 80.19 190 ARG A CA 1
ATOM 1458 C C . ARG A 1 190 ? -15.088 -11.546 -9.438 1.00 80.19 190 ARG A C 1
ATOM 1460 O O . ARG A 1 190 ? -16.022 -11.476 -10.229 1.00 80.19 190 ARG A O 1
ATOM 1467 N N . ILE A 1 191 ? -14.471 -10.470 -8.952 1.00 75.00 191 ILE A N 1
ATOM 1468 C CA . ILE A 1 191 ? -14.917 -9.100 -9.233 1.00 75.00 191 ILE A CA 1
ATOM 1469 C C . ILE A 1 191 ? -14.727 -8.756 -10.723 1.00 75.00 191 ILE A C 1
ATOM 1471 O O . ILE A 1 191 ? -15.595 -8.130 -11.326 1.00 75.00 191 ILE A O 1
ATOM 1475 N N . ILE A 1 192 ? -13.642 -9.208 -11.365 1.00 75.88 192 ILE A N 1
ATOM 1476 C CA . ILE A 1 192 ? -13.450 -9.071 -12.822 1.00 75.88 192 ILE A CA 1
ATOM 1477 C C . ILE A 1 192 ? -14.581 -9.768 -13.586 1.00 75.88 192 ILE A C 1
ATOM 1479 O O . ILE A 1 192 ? -15.127 -9.186 -14.517 1.00 75.88 192 ILE A O 1
ATOM 1483 N N . GLN A 1 193 ? -14.932 -11.002 -13.213 1.00 77.31 193 GLN A N 1
ATOM 1484 C CA . GLN A 1 193 ? -16.003 -11.759 -13.868 1.00 77.31 193 GLN A CA 1
ATOM 1485 C C . GLN A 1 193 ? -17.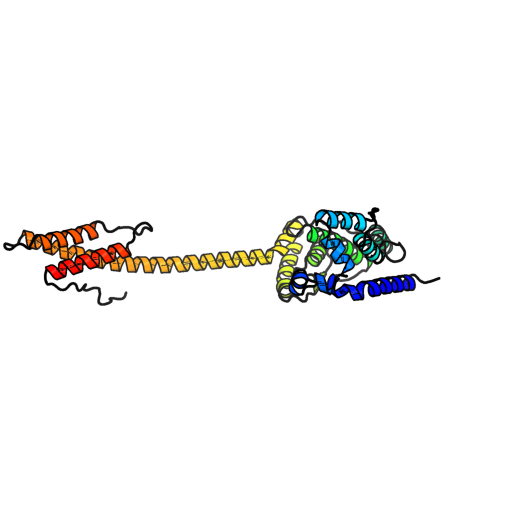357 -11.061 -13.721 1.00 77.31 193 GLN A C 1
ATOM 1487 O O . GLN A 1 193 ? -18.081 -10.941 -14.705 1.00 77.31 193 GLN A O 1
ATOM 1492 N N . GLU A 1 194 ? -17.671 -10.555 -12.527 1.00 77.94 194 GLU A N 1
ATOM 1493 C CA . GLU A 1 194 ? -18.881 -9.766 -12.270 1.00 77.94 194 GLU A CA 1
ATOM 1494 C C . GLU A 1 194 ? -18.921 -8.507 -13.145 1.00 77.94 194 GLU A C 1
ATOM 1496 O O . GLU A 1 194 ? -19.907 -8.270 -13.838 1.00 77.94 194 GLU A O 1
ATOM 1501 N N . ASN A 1 195 ? -17.824 -7.748 -13.211 1.00 73.31 195 ASN A N 1
ATOM 1502 C CA . ASN A 1 195 ? -17.762 -6.538 -14.033 1.00 73.31 195 ASN A CA 1
ATOM 1503 C C . ASN A 1 195 ? -17.799 -6.828 -15.543 1.00 73.31 195 ASN A C 1
ATOM 1505 O O . ASN A 1 195 ? -18.432 -6.079 -16.280 1.00 73.31 195 ASN A O 1
ATOM 1509 N N . LEU A 1 196 ? -17.183 -7.916 -16.022 1.00 70.81 196 LEU A N 1
ATOM 1510 C CA . LEU A 1 196 ? -17.263 -8.326 -17.433 1.00 70.81 196 LEU A CA 1
ATOM 1511 C C . LEU A 1 196 ? -18.690 -8.705 -17.848 1.00 70.81 196 LEU A C 1
ATOM 1513 O O . LEU A 1 196 ? -19.079 -8.456 -18.985 1.00 70.81 196 LEU A O 1
ATOM 1517 N N . LEU A 1 197 ? -19.475 -9.286 -16.935 1.00 70.25 197 LEU A N 1
ATOM 1518 C CA . LEU A 1 197 ? -20.891 -9.587 -17.167 1.00 70.25 197 LEU A CA 1
ATOM 1519 C C . LEU A 1 197 ? -21.761 -8.321 -17.193 1.00 70.25 197 LEU A C 1
ATOM 1521 O O . LEU A 1 197 ? -22.802 -8.317 -17.843 1.00 70.25 197 LEU A O 1
ATOM 1525 N N . MET A 1 198 ? -21.332 -7.254 -16.513 1.00 64.75 198 MET A N 1
ATOM 1526 C CA . MET A 1 198 ? -22.034 -5.966 -16.415 1.00 64.75 198 MET A CA 1
ATOM 1527 C C . MET A 1 198 ? -21.453 -4.890 -17.354 1.00 64.75 198 MET A C 1
ATOM 1529 O O . MET A 1 198 ? -21.827 -3.721 -17.264 1.00 64.75 198 MET A O 1
ATOM 1533 N N . ALA A 1 199 ? -20.538 -5.269 -18.254 1.00 59.44 199 ALA A N 1
ATOM 1534 C CA . ALA A 1 199 ? -19.706 -4.349 -19.033 1.00 59.44 199 ALA A CA 1
ATOM 1535 C C . ALA A 1 199 ? -20.481 -3.430 -19.997 1.00 59.44 199 ALA A C 1
ATOM 1537 O O . ALA A 1 199 ? -19.924 -2.438 -20.460 1.00 59.44 199 ALA A O 1
ATOM 1538 N N . GLU A 1 200 ? -21.751 -3.723 -20.295 1.00 58.41 200 GLU A N 1
ATOM 1539 C CA . GLU A 1 200 ? -22.599 -2.828 -21.095 1.00 58.41 200 GLU A CA 1
ATOM 1540 C C . GLU A 1 200 ? -23.151 -1.629 -20.293 1.00 58.41 200 GLU A C 1
ATOM 1542 O O . GLU A 1 200 ? -23.595 -0.660 -20.905 1.00 58.41 200 GLU A O 1
ATOM 1547 N N . GLU A 1 201 ? -23.082 -1.639 -18.953 1.00 62.00 201 GLU A N 1
ATOM 1548 C CA . GLU A 1 201 ? -23.696 -0.604 -18.097 1.00 62.00 201 GLU A CA 1
ATOM 1549 C C . GLU A 1 201 ? -22.718 0.183 -17.203 1.00 62.00 201 GLU A C 1
ATOM 1551 O O . GLU A 1 201 ? -23.104 1.223 -16.666 1.00 62.00 201 GLU A O 1
ATOM 1556 N N . LYS A 1 202 ? -21.462 -0.257 -17.037 1.00 70.19 202 LYS A N 1
ATOM 1557 C CA . LYS A 1 202 ? -20.543 0.290 -16.017 1.00 70.19 202 LYS A CA 1
ATOM 1558 C C . LYS A 1 202 ? -19.300 0.977 -16.596 1.00 70.19 202 LYS A C 1
ATOM 1560 O O . LYS A 1 202 ? -18.702 0.474 -17.547 1.00 70.19 202 LYS A O 1
ATOM 1565 N N . ASP A 1 203 ? -18.888 2.111 -16.011 1.00 81.88 203 ASP A N 1
ATOM 1566 C CA . ASP A 1 203 ? -17.647 2.805 -16.397 1.00 81.88 203 ASP A CA 1
ATOM 1567 C C . ASP A 1 203 ? -16.414 1.950 -16.072 1.00 81.88 203 ASP A C 1
ATOM 1569 O O . ASP A 1 203 ? -16.363 1.224 -15.077 1.00 81.88 203 ASP A O 1
ATOM 1573 N N . PHE A 1 204 ? -15.387 2.054 -16.916 1.00 78.56 204 PHE A N 1
ATOM 1574 C CA . PHE A 1 204 ? -14.139 1.315 -16.745 1.00 78.56 204 PHE A CA 1
ATOM 1575 C C . PHE A 1 204 ? -13.433 1.634 -15.420 1.00 78.56 204 PHE A C 1
ATOM 1577 O O . PHE A 1 204 ? -12.871 0.726 -14.813 1.00 78.56 204 PHE A O 1
ATOM 1584 N N . ASN A 1 205 ? -13.439 2.895 -14.974 1.00 81.00 205 ASN A N 1
ATOM 1585 C CA . ASN A 1 205 ? -12.811 3.262 -13.705 1.00 81.00 205 ASN A CA 1
ATOM 1586 C C . ASN A 1 205 ? -13.615 2.687 -12.541 1.00 81.00 205 ASN A C 1
ATOM 1588 O O . ASN A 1 205 ? -13.022 2.000 -11.729 1.00 81.00 205 ASN A O 1
ATOM 1592 N N . ASP A 1 206 ? -14.945 2.791 -12.546 1.00 80.62 206 ASP A N 1
ATOM 1593 C CA . ASP A 1 206 ? -15.780 2.182 -11.500 1.00 80.62 206 ASP A CA 1
ATOM 1594 C C . ASP A 1 206 ? -15.545 0.660 -11.384 1.00 80.62 206 ASP A C 1
ATOM 1596 O O . ASP A 1 206 ? -15.513 0.090 -10.294 1.00 80.62 206 ASP A O 1
ATOM 1600 N N . ALA A 1 207 ? -15.365 -0.031 -12.517 1.00 79.62 207 ALA A N 1
ATOM 1601 C CA . ALA A 1 207 ? -15.023 -1.453 -12.523 1.00 79.62 207 ALA A CA 1
ATOM 1602 C C . ALA A 1 207 ? -13.619 -1.727 -11.956 1.00 79.62 207 ALA A C 1
ATOM 1604 O O . ALA A 1 207 ? -13.424 -2.716 -11.248 1.00 79.62 207 ALA A O 1
ATOM 1605 N N . LEU A 1 208 ? -12.639 -0.870 -12.262 1.00 78.38 208 LEU A N 1
ATOM 1606 C CA . LEU A 1 208 ? -11.309 -0.949 -11.658 1.00 78.38 208 LEU A CA 1
ATOM 1607 C C . LEU A 1 208 ? -11.362 -0.702 -10.148 1.00 78.38 208 LEU A C 1
ATOM 1609 O O . LEU A 1 208 ? -10.665 -1.396 -9.410 1.00 78.38 208 LEU A O 1
ATOM 1613 N N . ASP A 1 209 ? -12.183 0.236 -9.694 1.00 79.50 209 ASP A N 1
ATOM 1614 C CA . ASP A 1 209 ? -12.281 0.647 -8.294 1.00 79.50 209 ASP A CA 1
ATOM 1615 C C . ASP A 1 209 ? -12.782 -0.495 -7.424 1.00 79.50 209 ASP A C 1
ATOM 1617 O O . ASP A 1 209 ? -12.156 -0.830 -6.419 1.00 79.50 209 ASP A O 1
ATOM 1621 N N . ASP A 1 210 ? -13.838 -1.174 -7.866 1.00 78.19 210 ASP A N 1
ATOM 1622 C CA . ASP A 1 210 ? -14.360 -2.352 -7.179 1.00 78.19 210 ASP A CA 1
ATOM 1623 C C . ASP A 1 210 ? -13.312 -3.462 -7.064 1.00 78.19 210 ASP A C 1
ATOM 1625 O O . ASP A 1 210 ? -13.258 -4.169 -6.060 1.00 78.19 210 ASP A O 1
ATOM 1629 N N . ILE A 1 211 ? -12.458 -3.628 -8.079 1.00 79.00 211 ILE A N 1
ATOM 1630 C CA . ILE A 1 211 ? -11.410 -4.657 -8.069 1.00 79.00 211 ILE A CA 1
ATOM 1631 C C . ILE A 1 211 ? -10.267 -4.255 -7.143 1.00 79.00 211 ILE A C 1
ATOM 1633 O O . ILE A 1 211 ? -9.779 -5.091 -6.382 1.00 79.00 211 ILE A O 1
ATOM 1637 N N . PHE A 1 212 ? -9.810 -3.005 -7.226 1.00 77.19 212 PHE A N 1
ATOM 1638 C CA . PHE A 1 212 ? -8.650 -2.541 -6.471 1.00 77.19 212 PHE A CA 1
ATOM 1639 C C . PHE A 1 212 ? -8.947 -2.289 -5.004 1.00 77.19 212 PHE A C 1
ATOM 1641 O O . PHE A 1 212 ? -8.054 -2.497 -4.189 1.00 77.19 212 PHE A O 1
ATOM 1648 N N . LEU A 1 213 ? -10.158 -1.833 -4.691 1.00 77.00 213 LEU A N 1
ATOM 1649 C CA . LEU A 1 213 ? -10.591 -1.524 -3.333 1.00 77.00 213 LEU A CA 1
ATOM 1650 C C . LEU A 1 213 ? -11.458 -2.620 -2.728 1.00 77.00 213 LEU A C 1
ATOM 1652 O O . LEU A 1 213 ? -11.824 -2.507 -1.564 1.00 77.00 213 LEU A O 1
ATOM 1656 N N . GLY A 1 214 ? -11.814 -3.666 -3.477 1.00 76.38 214 GLY A N 1
ATOM 1657 C CA . GLY A 1 214 ? -12.720 -4.705 -2.988 1.00 76.38 214 GLY A CA 1
ATOM 1658 C C . GLY A 1 214 ? -12.250 -5.350 -1.681 1.00 76.38 214 GLY A C 1
ATOM 1659 O O . GLY A 1 214 ? -13.066 -5.681 -0.823 1.00 76.38 214 GLY A O 1
ATOM 1660 N N . GLU A 1 215 ? -10.936 -5.478 -1.493 1.00 75.25 215 GLU A N 1
ATOM 1661 C CA . GLU A 1 215 ? -10.338 -6.003 -0.261 1.00 75.25 215 GLU A CA 1
ATOM 1662 C C . GLU A 1 215 ? -10.479 -5.013 0.904 1.00 75.25 215 GLU A C 1
ATOM 1664 O O . GLU A 1 215 ? -10.970 -5.377 1.974 1.00 75.25 215 GLU A O 1
ATOM 1669 N N . GLU A 1 216 ? -10.103 -3.749 0.699 1.00 81.00 216 GLU A N 1
ATOM 1670 C CA . GLU A 1 216 ? -10.240 -2.689 1.698 1.00 81.00 216 GLU A CA 1
ATOM 1671 C C . GLU A 1 216 ? -11.710 -2.432 2.074 1.00 81.00 216 GLU A C 1
ATOM 1673 O O . GLU A 1 216 ? -12.013 -2.202 3.249 1.00 81.00 216 GLU A O 1
ATOM 1678 N N . ILE A 1 217 ? -12.624 -2.519 1.104 1.00 79.88 217 ILE A N 1
ATOM 1679 C CA . ILE A 1 217 ? -14.073 -2.423 1.304 1.00 79.88 217 ILE A CA 1
ATOM 1680 C C . ILE A 1 217 ? -14.545 -3.581 2.183 1.00 79.88 217 ILE A C 1
ATOM 1682 O O . ILE A 1 217 ? -15.115 -3.334 3.244 1.00 79.88 217 ILE A O 1
ATOM 1686 N N . ALA A 1 218 ? -14.239 -4.829 1.814 1.00 81.25 218 ALA A N 1
ATOM 1687 C CA . ALA A 1 218 ? -14.662 -6.002 2.579 1.00 81.25 218 ALA A CA 1
ATOM 1688 C C . ALA A 1 218 ? -14.104 -5.999 4.013 1.00 81.25 218 ALA A C 1
ATOM 1690 O O . ALA A 1 218 ? -14.805 -6.353 4.968 1.00 81.25 218 ALA A O 1
ATOM 1691 N N . HIS A 1 219 ? -12.850 -5.571 4.186 1.00 82.44 219 HIS A N 1
ATOM 1692 C CA . HIS A 1 219 ? -12.237 -5.430 5.504 1.00 82.44 219 HIS A CA 1
ATOM 1693 C C . HIS A 1 219 ? -12.962 -4.378 6.351 1.00 82.44 219 HIS A C 1
ATOM 1695 O O . HIS A 1 219 ? -13.275 -4.625 7.518 1.00 82.44 219 HIS A O 1
ATOM 1701 N N . LYS A 1 220 ? -13.256 -3.211 5.769 1.00 86.81 220 LYS A N 1
ATOM 1702 C CA . LYS A 1 220 ? -13.978 -2.136 6.452 1.00 86.81 220 LYS A CA 1
ATOM 1703 C C . LYS A 1 220 ? -15.391 -2.563 6.844 1.00 86.81 220 LYS A C 1
ATOM 1705 O O . LYS A 1 220 ? -15.769 -2.379 7.995 1.00 86.81 220 LYS A O 1
ATOM 1710 N N . GLU A 1 221 ? -16.135 -3.181 5.932 1.00 88.75 221 GLU A N 1
ATOM 1711 C CA . GLU A 1 221 ? -17.488 -3.678 6.203 1.00 88.75 221 GLU A CA 1
ATOM 1712 C C . GLU A 1 221 ? -17.500 -4.710 7.334 1.00 88.75 221 GLU A C 1
ATOM 1714 O O . GLU A 1 221 ? -18.323 -4.629 8.247 1.00 88.75 221 GLU A O 1
ATOM 1719 N N . SER A 1 222 ? -16.544 -5.642 7.319 1.00 87.56 222 SER A N 1
ATOM 1720 C CA . SER A 1 222 ? -16.405 -6.660 8.365 1.00 87.56 222 SER A CA 1
ATOM 1721 C C . SER A 1 222 ? -16.072 -6.041 9.724 1.00 87.56 222 SER A C 1
ATOM 1723 O O . SER A 1 222 ? -16.624 -6.452 10.747 1.00 87.56 222 SER A O 1
ATOM 1725 N N . TYR A 1 223 ? -15.193 -5.034 9.746 1.00 91.12 223 TYR A N 1
ATOM 1726 C CA . TYR A 1 223 ? -14.879 -4.278 10.956 1.00 91.12 223 TYR A CA 1
ATOM 1727 C C . TYR A 1 223 ? -16.107 -3.530 11.484 1.00 91.12 223 TYR A C 1
ATOM 1729 O O . TYR A 1 223 ? -16.434 -3.664 12.661 1.00 91.12 223 TYR A O 1
ATOM 1737 N N . ASP A 1 224 ? -16.812 -2.790 10.626 1.00 93.75 224 ASP A N 1
ATOM 1738 C CA . ASP A 1 224 ? -17.987 -2.000 11.005 1.00 93.75 224 ASP A CA 1
ATOM 1739 C C . ASP A 1 224 ? -19.106 -2.905 11.546 1.00 93.75 224 ASP A C 1
ATOM 1741 O O . ASP A 1 224 ? -19.724 -2.605 12.574 1.00 93.75 224 ASP A O 1
ATOM 1745 N N . GLN A 1 225 ? -19.324 -4.061 10.911 1.00 93.88 225 GLN A N 1
ATOM 1746 C CA . GLN A 1 225 ? -20.262 -5.073 11.387 1.00 93.88 225 GLN A CA 1
ATOM 1747 C C . GLN A 1 225 ? -19.839 -5.643 12.747 1.00 93.88 225 GLN A C 1
ATOM 1749 O O . GLN A 1 225 ? -20.658 -5.707 13.668 1.00 93.88 225 GLN A O 1
ATOM 1754 N N . GLY A 1 226 ? -18.572 -6.040 12.894 1.00 94.19 226 GLY A N 1
ATOM 1755 C CA . GLY A 1 226 ? -18.041 -6.579 14.145 1.00 94.19 226 GLY A CA 1
ATOM 1756 C C . GLY A 1 226 ? -18.110 -5.570 15.292 1.00 94.19 226 GLY A C 1
ATOM 1757 O O . GLY A 1 226 ? -18.532 -5.912 16.397 1.00 94.19 226 GLY A O 1
ATOM 1758 N N . PHE A 1 227 ? -17.775 -4.309 15.016 1.00 92.62 227 PHE A N 1
ATOM 1759 C CA . PHE A 1 227 ? -17.867 -3.210 15.971 1.00 92.62 227 PHE A CA 1
ATOM 1760 C C . PHE A 1 227 ? -19.310 -2.975 16.415 1.00 92.62 227 PHE A C 1
ATOM 1762 O O . PHE A 1 227 ? -19.575 -2.877 17.614 1.00 92.62 227 PHE A O 1
ATOM 1769 N N . LYS A 1 228 ? -20.258 -2.942 15.470 1.00 93.75 228 LYS A N 1
ATOM 1770 C CA . LYS A 1 228 ? -21.682 -2.779 15.776 1.00 93.75 228 LYS A CA 1
ATOM 1771 C C . LYS A 1 228 ? -22.194 -3.898 16.684 1.00 93.75 228 LYS A C 1
ATOM 1773 O O . LYS A 1 228 ? -22.769 -3.609 17.730 1.00 93.75 228 LYS A O 1
ATOM 1778 N N . VAL A 1 229 ? -21.933 -5.157 16.326 1.00 92.69 229 VAL A N 1
ATOM 1779 C CA . VAL A 1 229 ? -22.346 -6.324 17.126 1.00 92.69 229 VAL A CA 1
ATOM 1780 C C . VAL A 1 229 ? -21.716 -6.286 18.521 1.00 92.69 229 VAL A C 1
ATOM 1782 O O . VAL A 1 229 ? -22.408 -6.494 19.51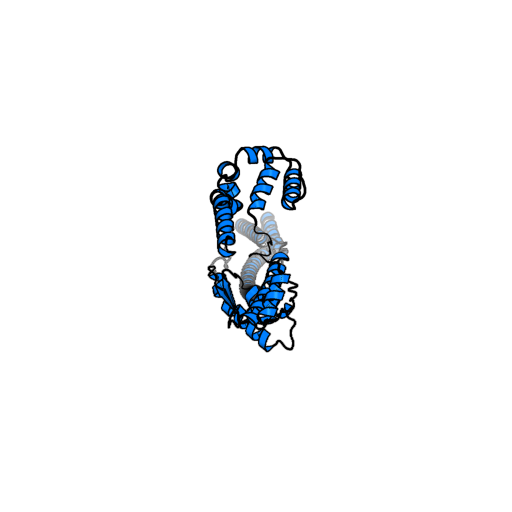7 1.00 92.69 229 VAL A O 1
ATOM 1785 N N . GLY A 1 230 ? -20.419 -5.977 18.611 1.00 89.38 230 GLY A N 1
ATOM 1786 C CA . GLY A 1 230 ? -19.718 -5.857 19.890 1.00 89.38 230 GLY A CA 1
ATOM 1787 C C . GLY A 1 230 ? -20.270 -4.732 20.771 1.00 89.38 230 GLY A C 1
ATOM 1788 O O . GLY A 1 230 ? -20.444 -4.920 21.974 1.00 89.38 230 GLY A O 1
ATOM 1789 N N . SER A 1 231 ? -20.600 -3.583 20.177 1.00 87.31 231 SER A N 1
ATOM 1790 C CA . SER A 1 231 ? -21.179 -2.439 20.887 1.00 87.31 231 SER A CA 1
ATOM 1791 C C . SER A 1 231 ? -22.586 -2.738 21.413 1.00 87.31 231 SER A C 1
ATOM 1793 O O . SER A 1 231 ? -22.875 -2.468 22.578 1.00 87.31 231 SER A O 1
ATOM 1795 N N . GLU A 1 232 ? -23.449 -3.343 20.594 1.00 87.88 232 GLU A N 1
ATOM 1796 C CA . GLU A 1 232 ? -24.809 -3.728 20.995 1.00 87.88 232 GLU A CA 1
ATOM 1797 C C . GLU A 1 232 ? -24.797 -4.761 22.137 1.00 87.88 232 GLU A C 1
ATOM 1799 O O . GLU A 1 232 ? -25.545 -4.624 23.113 1.00 87.88 232 GLU A O 1
ATOM 1804 N N . ALA A 1 233 ? -23.901 -5.752 22.065 1.00 83.50 233 ALA A N 1
ATOM 1805 C CA . ALA A 1 233 ? -23.723 -6.741 23.125 1.00 83.50 233 ALA A CA 1
ATOM 1806 C C . ALA A 1 233 ? -23.224 -6.100 24.435 1.00 83.50 233 ALA A C 1
ATOM 1808 O O . ALA A 1 233 ? -23.827 -6.305 25.492 1.00 83.50 233 ALA A O 1
ATOM 1809 N N . GLY A 1 234 ? -22.176 -5.270 24.368 1.00 84.69 234 GLY A N 1
ATOM 1810 C CA . GLY A 1 234 ? -21.594 -4.611 25.541 1.00 84.69 234 GLY A CA 1
ATOM 1811 C C . GLY A 1 234 ? -22.542 -3.623 26.230 1.00 84.69 234 GLY A C 1
ATOM 1812 O O . GLY A 1 234 ? -22.561 -3.538 27.458 1.00 84.69 234 GLY A O 1
ATOM 1813 N N . ASN A 1 235 ? -23.385 -2.920 25.467 1.00 84.94 235 ASN A N 1
ATOM 1814 C CA . ASN A 1 235 ? -24.372 -1.989 26.024 1.00 84.94 235 ASN A CA 1
ATOM 1815 C C . ASN A 1 235 ? -25.411 -2.696 26.900 1.00 84.94 235 ASN A C 1
ATOM 1817 O O . ASN A 1 235 ? -25.817 -2.163 27.933 1.00 84.94 235 ASN A O 1
ATOM 1821 N N . THR A 1 236 ? -25.827 -3.899 26.505 1.00 85.06 236 THR A N 1
ATOM 1822 C CA . THR A 1 236 ? -26.809 -4.684 27.260 1.00 85.06 236 THR A CA 1
ATOM 1823 C C . THR A 1 236 ? -26.227 -5.112 28.608 1.00 85.06 236 THR A C 1
ATOM 1825 O O . THR A 1 236 ? -26.835 -4.880 29.653 1.00 85.06 236 THR A O 1
ATOM 1828 N N . GLU A 1 237 ? -25.013 -5.665 28.603 1.00 83.44 237 GLU A N 1
ATOM 1829 C CA . GLU A 1 237 ? -24.310 -6.075 29.823 1.00 83.44 237 GLU A CA 1
ATOM 1830 C C . GLU A 1 237 ? -24.027 -4.883 30.752 1.00 83.44 237 GLU A C 1
ATOM 1832 O O . GLU A 1 237 ? -24.322 -4.940 31.950 1.00 83.44 237 GLU A O 1
ATOM 1837 N N . GLY A 1 238 ? -23.543 -3.768 30.194 1.00 85.50 238 GLY A N 1
ATOM 1838 C CA . GLY A 1 238 ? -23.289 -2.535 30.939 1.00 85.50 238 GLY A CA 1
ATOM 1839 C C . GLY A 1 238 ? -24.552 -1.955 31.577 1.00 85.50 238 GLY A C 1
ATOM 1840 O O . GLY A 1 238 ? -24.527 -1.556 32.745 1.00 85.50 238 GLY A O 1
ATOM 1841 N N . TYR A 1 239 ? -25.677 -1.964 30.854 1.00 85.56 239 TYR A N 1
ATOM 1842 C CA . TYR A 1 239 ? -26.968 -1.527 31.385 1.00 85.56 239 TYR A CA 1
ATOM 1843 C C . TYR A 1 239 ? -27.429 -2.404 32.553 1.00 85.56 239 TYR A C 1
ATOM 1845 O O . TYR A 1 239 ? -27.779 -1.877 33.612 1.00 85.56 239 TYR A O 1
ATOM 1853 N N . HIS A 1 240 ? -27.395 -3.732 32.395 1.00 86.75 240 HIS A N 1
ATOM 1854 C CA . HIS A 1 240 ? -27.785 -4.658 33.458 1.00 86.75 240 HIS A CA 1
ATOM 1855 C C . HIS A 1 240 ? -26.923 -4.471 34.707 1.00 86.75 240 HIS A C 1
ATOM 1857 O O . HIS A 1 240 ? -27.460 -4.319 35.808 1.00 86.75 240 HIS A O 1
ATOM 1863 N N . LEU A 1 241 ? -25.599 -4.410 34.549 1.00 86.31 241 LEU A N 1
ATOM 1864 C CA . LEU A 1 241 ? -24.685 -4.200 35.667 1.00 86.31 241 LEU A CA 1
ATOM 1865 C C . LEU A 1 241 ? -24.959 -2.866 36.378 1.00 86.31 241 LEU A C 1
ATOM 1867 O O . LEU A 1 241 ? -25.078 -2.837 37.605 1.00 86.31 241 LEU A O 1
ATOM 1871 N N . GLY A 1 242 ? -25.107 -1.776 35.621 1.00 88.12 242 GLY A N 1
ATOM 1872 C CA . GLY A 1 242 ? -25.418 -0.454 36.165 1.00 88.12 242 GLY A CA 1
ATOM 1873 C C . GLY A 1 242 ? -26.748 -0.426 36.920 1.00 88.12 242 GLY A C 1
ATOM 1874 O O . GLY A 1 242 ? -26.816 0.105 38.030 1.00 88.12 242 GLY A O 1
ATOM 1875 N N . TYR A 1 243 ? -27.788 -1.056 36.368 1.00 88.00 243 TYR A N 1
ATOM 1876 C CA . TYR A 1 243 ? -29.098 -1.175 37.007 1.00 88.00 243 TYR A CA 1
ATOM 1877 C C . TYR A 1 243 ? -29.016 -1.934 38.338 1.00 88.00 243 TYR A C 1
ATOM 1879 O O . TYR A 1 243 ? -29.495 -1.442 39.363 1.00 88.00 243 TYR A O 1
ATOM 1887 N N . HIS A 1 244 ? -28.364 -3.102 38.353 1.00 88.44 244 HIS A N 1
ATOM 1888 C CA . HIS A 1 244 ? -28.220 -3.909 39.566 1.00 88.44 244 HIS A CA 1
ATOM 1889 C C . HIS A 1 244 ? -27.420 -3.177 40.650 1.00 88.44 244 HIS A C 1
ATOM 1891 O O . HIS A 1 244 ? -27.874 -3.096 41.793 1.00 88.44 244 HIS A O 1
ATOM 1897 N N . ARG A 1 245 ? -26.281 -2.563 40.300 1.00 87.06 245 ARG A N 1
ATOM 1898 C CA . ARG A 1 245 ? -25.466 -1.792 41.255 1.00 87.06 245 ARG A CA 1
ATOM 1899 C C . ARG A 1 245 ? -26.186 -0.553 41.777 1.00 87.06 245 ARG A C 1
ATOM 1901 O O . ARG A 1 245 ? -26.110 -0.257 42.970 1.00 87.06 245 ARG A O 1
ATOM 1908 N N . GLY A 1 246 ? -26.929 0.142 40.917 1.00 89.69 246 GLY A N 1
ATOM 1909 C CA . GLY A 1 246 ? -27.765 1.271 41.319 1.00 89.69 246 GLY A CA 1
ATOM 1910 C C . GLY A 1 246 ? -28.856 0.862 42.312 1.00 89.69 246 GLY A C 1
ATOM 1911 O O . GLY A 1 246 ? -29.051 1.534 43.325 1.00 89.69 246 GLY A O 1
ATOM 1912 N N . ALA A 1 247 ? -29.527 -0.269 42.073 1.00 89.56 247 ALA A N 1
ATOM 1913 C CA . ALA A 1 247 ? -30.548 -0.801 42.973 1.00 89.56 247 ALA A CA 1
ATOM 1914 C C . ALA A 1 247 ? -29.971 -1.221 44.338 1.00 89.56 247 ALA A C 1
ATOM 1916 O O . ALA A 1 247 ? -30.562 -0.917 45.379 1.00 89.56 247 ALA A O 1
ATOM 1917 N N . GLU A 1 248 ? -28.806 -1.878 44.352 1.00 89.19 248 GLU A N 1
ATOM 1918 C CA . GLU A 1 248 ? -28.090 -2.244 45.582 1.00 89.19 248 GLU A CA 1
ATOM 1919 C C . GLU A 1 248 ? -27.763 -1.015 46.435 1.00 89.19 248 GLU A C 1
ATOM 1921 O O . GLU A 1 248 ? -28.068 -0.991 47.632 1.00 89.19 248 GLU A O 1
ATOM 1926 N N . LEU A 1 249 ? -27.201 0.020 45.806 1.00 89.56 249 LEU A N 1
ATOM 1927 C CA . LEU A 1 249 ? -26.849 1.267 46.475 1.00 89.56 249 LEU A CA 1
ATOM 1928 C C . LEU A 1 249 ? -28.094 2.015 46.970 1.00 89.56 249 LEU A C 1
ATOM 1930 O O . LEU A 1 249 ? -28.140 2.457 48.116 1.00 89.56 249 LEU A O 1
ATOM 1934 N N . GLY A 1 250 ? -29.140 2.112 46.146 1.00 92.00 250 GLY A N 1
ATOM 1935 C CA . GLY A 1 250 ? -30.398 2.754 46.531 1.00 92.00 250 GLY A CA 1
ATOM 1936 C C . GLY A 1 250 ? -31.049 2.091 47.748 1.00 92.00 250 GLY A C 1
ATOM 1937 O O . GLY A 1 250 ? -31.517 2.779 48.659 1.00 92.00 250 GLY A O 1
ATOM 1938 N N . ARG A 1 251 ? -31.019 0.754 47.812 1.00 91.75 251 ARG A N 1
ATOM 1939 C CA . ARG A 1 251 ? -31.501 -0.022 48.964 1.00 91.75 251 ARG A CA 1
ATOM 1940 C C . ARG A 1 251 ? -30.712 0.290 50.237 1.00 91.75 251 ARG A C 1
ATOM 1942 O O . ARG A 1 251 ? -31.311 0.466 51.298 1.00 91.75 251 ARG A O 1
ATOM 1949 N N . GLU A 1 252 ? -29.387 0.358 50.144 1.00 92.88 252 GLU A N 1
ATOM 1950 C CA . GLU A 1 252 ? -28.517 0.718 51.267 1.00 92.88 252 GLU A CA 1
ATOM 1951 C C . GLU A 1 252 ? -28.815 2.130 51.791 1.00 92.88 252 GLU A C 1
ATOM 1953 O O . GLU A 1 252 ? -29.070 2.309 52.986 1.00 92.88 252 GLU A O 1
ATOM 1958 N N . LEU A 1 253 ? -28.846 3.124 50.901 1.00 93.50 253 LEU A N 1
ATOM 1959 C CA . LEU A 1 253 ? -29.117 4.513 51.273 1.00 93.50 253 LEU A CA 1
ATOM 1960 C C . LEU A 1 253 ? -30.516 4.669 51.887 1.00 93.50 253 LEU A C 1
ATOM 1962 O O . LEU A 1 253 ? -30.677 5.353 52.901 1.00 93.50 253 LEU A O 1
ATOM 1966 N N . GLY A 1 254 ? -31.517 3.974 51.337 1.00 94.06 254 GLY A N 1
ATOM 1967 C CA . GLY A 1 254 ? -32.871 3.931 51.890 1.00 94.06 254 GLY A CA 1
ATOM 1968 C C . GLY A 1 254 ? -32.923 3.342 53.303 1.00 94.06 254 GLY A C 1
ATOM 1969 O O . GLY A 1 254 ? -33.618 3.875 54.171 1.00 94.06 254 GLY A O 1
ATOM 1970 N N . TYR A 1 255 ? -32.143 2.291 53.578 1.00 94.44 255 TYR A N 1
ATOM 1971 C CA . TYR A 1 255 ? -32.023 1.731 54.927 1.00 94.44 255 TYR A CA 1
ATOM 1972 C C . TYR A 1 255 ? -31.411 2.735 55.910 1.00 94.44 255 TYR A C 1
ATOM 1974 O O . TYR A 1 255 ? -31.949 2.931 57.005 1.00 94.44 255 TYR A O 1
ATOM 1982 N N . TYR A 1 256 ? -30.323 3.410 55.526 1.00 95.31 256 TYR A N 1
ATOM 1983 C CA . TYR A 1 256 ? -29.712 4.445 56.361 1.00 95.31 256 TYR A CA 1
ATOM 1984 C C . TYR A 1 256 ? -30.693 5.571 56.666 1.00 95.31 256 TYR A C 1
ATOM 1986 O O . TYR A 1 256 ? -30.878 5.899 57.842 1.00 95.31 256 TYR A O 1
ATOM 1994 N N . LEU A 1 257 ? -31.376 6.090 55.641 1.00 95.81 257 LEU A N 1
ATOM 1995 C CA . LEU A 1 257 ? -32.388 7.134 55.779 1.00 95.81 257 LEU A CA 1
ATOM 1996 C C . LEU A 1 257 ? -33.510 6.717 56.734 1.00 95.81 257 LEU A C 1
ATOM 1998 O O . LEU A 1 257 ? -33.850 7.467 57.651 1.00 95.81 257 LEU A O 1
ATOM 2002 N N . GLY A 1 258 ? -34.048 5.505 56.573 1.00 95.00 258 GLY A N 1
ATOM 2003 C CA . GLY A 1 258 ? -35.095 4.976 57.445 1.00 95.00 258 GLY A CA 1
ATOM 2004 C C . GLY A 1 258 ? -34.644 4.880 58.904 1.00 95.00 258 GLY A C 1
ATOM 2005 O O . GLY A 1 258 ? -35.359 5.311 59.809 1.00 95.00 258 GLY A O 1
ATOM 2006 N N . LYS A 1 259 ? -33.423 4.386 59.151 1.00 94.06 259 LYS A N 1
ATOM 2007 C CA . LYS A 1 259 ? -32.868 4.253 60.508 1.00 94.06 259 LYS A CA 1
ATOM 2008 C C . LYS A 1 259 ? -32.647 5.603 61.179 1.00 94.06 259 LYS A C 1
ATOM 2010 O O . LYS A 1 259 ? -33.005 5.743 62.348 1.00 94.06 259 LYS A O 1
ATOM 2015 N N . VAL A 1 260 ? -32.055 6.575 60.483 1.00 95.25 260 VAL A N 1
ATOM 2016 C CA . VAL A 1 260 ? -31.797 7.895 61.079 1.00 95.25 260 VAL A CA 1
ATOM 2017 C C . VAL A 1 260 ? -33.094 8.665 61.304 1.00 95.25 260 VAL A C 1
ATOM 2019 O O . VAL A 1 260 ? -33.282 9.202 62.391 1.00 95.25 260 VAL A O 1
ATOM 2022 N N . THR A 1 261 ? -34.028 8.620 60.350 1.00 95.12 261 THR A N 1
ATOM 2023 C CA . THR A 1 261 ? -35.337 9.286 60.463 1.00 95.12 261 THR A CA 1
ATOM 2024 C C . THR A 1 261 ? -36.145 8.715 61.623 1.00 95.12 261 THR A C 1
ATOM 2026 O O . THR A 1 261 ? -36.625 9.457 62.472 1.00 95.12 261 THR A O 1
ATOM 2029 N N . HIS A 1 262 ? -36.216 7.386 61.738 1.00 93.75 262 HIS A N 1
ATOM 2030 C CA . HIS A 1 262 ? -36.907 6.735 62.850 1.00 93.75 262 HIS A CA 1
ATOM 2031 C C . HIS A 1 262 ? -36.324 7.128 64.219 1.00 93.75 262 HIS A C 1
ATOM 2033 O O . HIS A 1 262 ? -37.070 7.350 65.168 1.00 93.75 262 HIS A O 1
ATOM 2039 N N . ARG A 1 263 ? -34.993 7.249 64.333 1.00 91.88 263 ARG A N 1
ATOM 2040 C CA . ARG A 1 263 ? -34.333 7.677 65.580 1.00 91.88 263 ARG A CA 1
ATOM 2041 C C . ARG A 1 263 ? -34.599 9.140 65.920 1.00 91.88 263 ARG A C 1
ATOM 2043 O O . ARG A 1 263 ? -34.754 9.441 67.100 1.00 91.88 263 ARG A O 1
ATOM 2050 N N . ILE A 1 264 ? -34.647 10.020 64.923 1.00 92.25 264 ILE A N 1
ATOM 2051 C CA . ILE A 1 264 ? -35.003 11.431 65.117 1.00 92.25 264 ILE A CA 1
ATOM 2052 C C . ILE A 1 264 ? -36.445 11.530 65.634 1.00 92.25 264 ILE A C 1
ATOM 2054 O O . ILE A 1 264 ? -36.661 12.130 66.683 1.00 92.25 264 ILE A O 1
ATOM 2058 N N . ASN A 1 265 ? -37.394 10.840 64.997 1.00 91.06 265 ASN A N 1
ATOM 2059 C CA . ASN A 1 265 ? -38.805 10.872 65.400 1.00 91.06 265 ASN A CA 1
ATOM 2060 C C . ASN A 1 265 ? -39.019 10.296 66.814 1.00 91.06 265 ASN A C 1
ATOM 2062 O O . ASN A 1 265 ? -39.656 10.922 67.654 1.00 91.06 265 ASN A O 1
ATOM 2066 N N . LEU A 1 266 ? -38.410 9.144 67.132 1.00 89.56 266 LEU A N 1
ATOM 2067 C CA . LEU A 1 266 ? -38.465 8.574 68.488 1.00 89.56 266 LEU A CA 1
ATOM 2068 C C . LEU A 1 266 ? -37.898 9.524 69.549 1.00 89.56 266 LEU A C 1
ATOM 2070 O O . LEU A 1 266 ? -38.360 9.545 70.690 1.00 89.56 266 LEU A O 1
ATOM 2074 N N . ASN A 1 267 ? -36.870 10.297 69.197 1.00 90.44 267 ASN A N 1
ATOM 2075 C CA . ASN A 1 267 ? -36.309 11.283 70.102 1.00 90.44 267 ASN A CA 1
ATOM 2076 C C . ASN A 1 267 ? -37.293 12.423 70.380 1.00 90.44 267 ASN A C 1
ATOM 2078 O O . ASN A 1 267 ? -37.325 12.905 71.507 1.00 90.44 267 ASN A O 1
ATOM 2082 N N . GLU A 1 268 ? -38.093 12.853 69.403 1.00 87.50 268 GLU A N 1
ATOM 2083 C CA . GLU A 1 268 ? -39.116 13.894 69.585 1.00 87.50 268 GLU A CA 1
ATOM 2084 C C . GLU A 1 268 ? -40.215 13.458 70.563 1.00 87.50 268 GLU A C 1
ATOM 2086 O O . GLU A 1 268 ? -40.607 14.248 71.422 1.00 87.50 268 GLU A O 1
ATOM 2091 N N . GLU A 1 269 ? -40.605 12.184 70.532 1.00 84.88 269 GLU A N 1
ATOM 2092 C CA . GLU A 1 269 ? -41.649 11.608 71.395 1.00 84.88 269 GLU A CA 1
ATOM 2093 C C . GLU A 1 269 ? -41.142 11.177 72.789 1.00 84.88 269 GLU A C 1
ATOM 2095 O O . GLU A 1 269 ? -41.922 11.045 73.731 1.00 84.88 269 GLU A O 1
ATOM 2100 N N . SER A 1 270 ? -39.830 10.979 72.960 1.00 85.38 270 SER A N 1
ATOM 2101 C CA . SER A 1 270 ? -39.230 10.499 74.216 1.00 85.38 270 SER A CA 1
ATOM 2102 C C . SER A 1 270 ? -39.142 11.575 75.312 1.00 85.38 270 SER A C 1
ATOM 2104 O O . SER A 1 270 ? -38.789 12.729 75.046 1.00 85.38 270 SER A O 1
ATOM 2106 N N . SER A 1 271 ? -39.355 11.178 76.575 1.00 77.88 271 SER A N 1
ATOM 2107 C CA . SER A 1 271 ? -39.119 12.008 77.772 1.00 77.88 271 SER A CA 1
ATOM 2108 C C . SER A 1 271 ? -37.632 12.238 78.069 1.00 77.88 271 SER A C 1
ATOM 2110 O O . SER A 1 271 ? -37.273 13.190 78.758 1.00 77.88 271 SER A O 1
ATOM 2112 N N . THR A 1 272 ? -36.752 11.378 77.550 1.00 84.00 272 THR A N 1
ATOM 2113 C CA . THR A 1 272 ? -35.294 11.512 77.652 1.00 84.00 272 THR A CA 1
ATOM 2114 C C . THR A 1 272 ? -34.720 11.729 76.259 1.00 84.00 272 THR A C 1
ATOM 2116 O O . THR A 1 272 ? -34.822 10.850 75.401 1.00 84.00 272 THR A O 1
ATOM 2119 N N . LYS A 1 273 ? -34.131 12.906 76.031 1.00 90.31 273 LYS A N 1
ATOM 2120 C CA . LYS A 1 273 ? -33.586 13.297 74.728 1.00 90.31 273 LYS A CA 1
ATOM 2121 C C . LYS A 1 273 ? -32.151 12.802 74.533 1.00 90.31 273 LYS A C 1
ATOM 2123 O O . LYS A 1 273 ? -31.372 12.697 75.481 1.00 90.31 273 LYS A O 1
ATOM 2128 N N . TYR A 1 274 ? -31.796 12.527 73.284 1.00 91.38 274 TYR A N 1
ATOM 2129 C CA . TYR A 1 274 ? -30.420 12.376 72.835 1.00 91.38 274 TYR A CA 1
ATOM 2130 C C . TYR A 1 274 ? -29.661 13.695 72.974 1.00 91.38 274 TYR A C 1
ATOM 2132 O O . TYR A 1 274 ? -30.248 14.774 72.960 1.00 91.38 274 TYR A O 1
ATOM 2140 N N . SER A 1 275 ? -28.337 13.604 73.082 1.00 92.25 275 SER A N 1
ATOM 2141 C CA . SER A 1 275 ? -27.488 14.792 73.094 1.00 92.25 275 SER A CA 1
ATOM 2142 C C . SER A 1 275 ? -27.482 15.486 71.731 1.00 92.25 275 SER A C 1
ATOM 2144 O O . SER A 1 275 ? -27.589 14.835 70.687 1.00 92.25 275 SER A O 1
ATOM 2146 N N . ASP A 1 276 ? -27.242 16.796 71.730 1.00 91.50 276 ASP A N 1
ATOM 2147 C CA . ASP A 1 276 ? -27.168 17.607 70.506 1.00 91.50 276 ASP A CA 1
ATOM 2148 C C . ASP A 1 276 ? -26.154 17.056 69.495 1.00 91.50 276 ASP A C 1
ATOM 2150 O O . ASP A 1 276 ? -26.364 17.099 68.283 1.00 91.50 276 ASP A O 1
ATOM 2154 N N . LYS A 1 277 ? -25.065 16.452 69.989 1.00 93.44 277 LYS A N 1
ATOM 2155 C CA . LYS A 1 277 ? -24.035 15.808 69.164 1.00 93.44 277 LYS A CA 1
ATOM 2156 C C . LYS A 1 277 ? -24.575 14.611 68.375 1.00 93.44 277 LYS A C 1
ATOM 2158 O O . LYS A 1 277 ? -24.157 14.396 67.238 1.00 93.44 277 LYS A O 1
ATOM 2163 N N . VAL A 1 278 ? -25.471 13.823 68.970 1.00 93.81 278 VAL A N 1
ATOM 2164 C CA . VAL A 1 278 ? -26.122 12.686 68.302 1.00 93.81 278 VAL A CA 1
ATOM 2165 C C . VAL A 1 278 ? -27.107 13.198 67.260 1.00 93.81 278 VAL A C 1
ATOM 2167 O O . VAL A 1 278 ? -27.054 12.750 66.118 1.00 93.81 278 VAL A O 1
ATOM 2170 N N . LEU A 1 279 ? -27.950 14.169 67.625 1.00 93.62 279 LEU A N 1
ATOM 2171 C CA . LEU A 1 279 ? -28.942 14.746 66.715 1.00 93.62 279 LEU A CA 1
ATOM 2172 C C . LEU A 1 279 ? -28.279 15.398 65.501 1.00 93.62 279 LEU A C 1
ATOM 2174 O O . LEU A 1 279 ? -28.631 15.071 64.374 1.00 93.62 279 LEU A O 1
ATOM 2178 N N . THR A 1 280 ? -27.232 16.197 65.714 1.00 95.88 280 THR A N 1
ATOM 2179 C CA . THR A 1 280 ? -26.451 16.813 64.628 1.00 95.88 280 THR A CA 1
ATOM 2180 C C . THR A 1 280 ? -25.891 15.763 63.665 1.00 95.88 280 THR A C 1
ATOM 2182 O O . THR A 1 280 ? -25.934 15.934 62.449 1.00 95.88 280 THR A O 1
ATOM 2185 N N . GLN A 1 281 ? -25.372 14.648 64.190 1.00 97.19 281 GLN A N 1
ATOM 2186 C CA . GLN A 1 281 ? -24.814 13.588 63.351 1.00 97.19 281 GLN A CA 1
ATOM 2187 C C . GLN A 1 281 ? -25.903 12.809 62.590 1.00 97.19 281 GLN A C 1
ATOM 2189 O O . GLN A 1 281 ? -25.664 12.430 61.445 1.00 97.19 281 GLN A O 1
ATOM 2194 N N . LEU A 1 282 ? -27.077 12.577 63.189 1.00 96.12 282 LEU A N 1
ATOM 2195 C CA . LEU A 1 282 ? -28.217 11.929 62.526 1.00 96.12 282 LEU A CA 1
ATOM 2196 C C . LEU A 1 282 ? -28.785 12.802 61.401 1.00 96.12 282 LEU A C 1
ATOM 2198 O O . LEU A 1 282 ? -28.986 12.302 60.293 1.00 96.12 282 LEU A O 1
ATOM 2202 N N . THR A 1 283 ? -28.969 14.099 61.657 1.00 96.19 283 THR A N 1
ATOM 2203 C CA . THR A 1 283 ? -29.425 15.072 60.655 1.00 96.19 283 THR A CA 1
ATOM 2204 C C . THR A 1 283 ? -28.446 15.159 59.490 1.00 96.19 283 THR A C 1
ATOM 2206 O O . THR A 1 283 ? -28.866 15.075 58.341 1.00 96.19 283 THR A O 1
ATOM 2209 N N . LYS A 1 284 ? -27.134 15.182 59.761 1.00 97.44 284 LYS A N 1
ATOM 2210 C CA . LYS A 1 284 ? -26.109 15.185 58.708 1.00 97.44 284 LYS A CA 1
ATOM 2211 C C . LYS A 1 284 ? -26.202 13.972 57.779 1.00 97.44 284 LYS A C 1
ATOM 2213 O O . LYS A 1 284 ? -26.039 14.105 56.572 1.00 97.44 284 LYS A O 1
ATOM 2218 N N . VAL A 1 285 ? -26.432 12.775 58.325 1.00 97.19 285 VAL A N 1
ATOM 2219 C CA . VAL A 1 285 ? -26.603 11.568 57.495 1.00 97.19 285 VAL A CA 1
ATOM 2220 C C . VAL A 1 285 ? -27.862 11.685 56.639 1.00 97.19 285 VAL A C 1
ATOM 2222 O O . VAL A 1 285 ? -27.807 11.381 55.453 1.00 97.19 285 VAL A O 1
ATOM 2225 N N . LYS A 1 286 ? -28.971 12.154 57.223 1.00 97.38 286 LYS A N 1
ATOM 2226 C CA . LYS A 1 286 ? -30.228 12.376 56.501 1.00 97.38 286 LYS A CA 1
ATOM 2227 C C . LYS A 1 286 ? -30.038 13.345 55.327 1.00 97.38 286 LYS A C 1
ATOM 2229 O O . LYS A 1 286 ? -30.403 13.006 54.211 1.00 97.38 286 LYS A O 1
ATOM 2234 N N . GLU A 1 287 ? -29.411 14.496 55.560 1.00 97.44 287 GLU A N 1
ATOM 2235 C CA . GLU A 1 287 ? -29.158 15.516 54.530 1.00 97.44 287 GLU A CA 1
ATOM 2236 C C . GLU A 1 287 ? -28.273 14.999 53.389 1.00 97.44 287 GLU A C 1
ATOM 2238 O O . GLU A 1 287 ? -28.555 15.257 52.219 1.00 97.44 287 GLU A O 1
ATOM 2243 N N . LEU A 1 288 ? -27.222 14.234 53.706 1.00 97.38 288 LEU A N 1
ATOM 2244 C CA . LEU A 1 288 ? -26.354 13.635 52.687 1.00 97.38 288 LEU A CA 1
ATOM 2245 C C . LEU A 1 288 ? -27.091 12.601 51.826 1.00 97.38 288 LEU A C 1
ATOM 2247 O O . LEU A 1 288 ? -26.827 12.512 50.632 1.00 97.38 288 LEU A O 1
ATOM 2251 N N . VAL A 1 289 ? -28.015 11.831 52.408 1.00 96.38 289 VAL A N 1
ATOM 2252 C CA . VAL A 1 289 ? -28.842 10.888 51.638 1.00 96.38 289 VAL A CA 1
ATOM 2253 C C . VAL A 1 289 ? -29.906 11.623 50.815 1.00 96.38 289 VAL A C 1
ATOM 2255 O O . VAL A 1 289 ? -30.131 11.266 49.662 1.00 96.38 289 VAL A O 1
ATOM 2258 N N . ASP A 1 290 ? -30.538 12.661 51.367 1.00 95.19 290 ASP A N 1
ATOM 2259 C CA . ASP A 1 290 ? -31.564 13.449 50.669 1.00 95.19 290 ASP A CA 1
ATOM 2260 C C . ASP A 1 290 ? -30.989 14.212 49.462 1.00 95.19 290 ASP A C 1
ATOM 2262 O O . ASP A 1 290 ? -31.660 14.343 48.439 1.00 95.19 290 ASP A O 1
ATOM 2266 N N . SER A 1 291 ? -29.738 14.673 49.567 1.00 94.31 291 SER A N 1
ATOM 2267 C CA . SER A 1 291 ? -28.996 15.346 48.490 1.00 94.31 291 SER A CA 1
ATOM 2268 C C . SER A 1 291 ? -28.296 14.389 47.518 1.00 94.31 291 SER A C 1
ATOM 2270 O O . SER A 1 291 ? -27.649 14.844 46.574 1.00 94.31 291 SER A O 1
ATOM 2272 N N . PHE A 1 292 ? -28.418 13.073 47.716 1.00 95.19 292 PHE A N 1
ATOM 2273 C CA . PHE A 1 292 ? -27.788 12.097 46.836 1.00 95.19 292 PHE A CA 1
ATOM 2274 C C . PHE A 1 292 ? -28.430 12.120 45.431 1.00 95.19 292 PHE A C 1
ATOM 2276 O O . PHE A 1 292 ? -29.665 12.127 45.330 1.00 95.19 292 PHE A O 1
ATOM 2283 N N . PRO A 1 293 ? -27.638 12.110 44.339 1.00 92.62 293 PRO A N 1
ATOM 2284 C CA . PRO A 1 293 ? -28.157 12.208 42.979 1.00 92.62 293 PRO A CA 1
ATOM 2285 C C . PRO A 1 293 ? -29.173 11.111 42.649 1.00 92.62 293 PRO A C 1
ATOM 2287 O O . PRO A 1 293 ? -28.992 9.940 42.983 1.00 92.62 293 PRO A O 1
ATOM 2290 N N . ARG A 1 294 ? -30.250 11.490 41.951 1.00 87.94 294 ARG A N 1
ATOM 2291 C CA . ARG A 1 294 ? -31.289 10.554 41.475 1.00 87.94 294 ARG A CA 1
ATOM 2292 C C . ARG A 1 294 ? -31.008 10.000 40.081 1.00 87.94 294 ARG A C 1
ATOM 2294 O O . ARG A 1 294 ? -31.661 9.051 39.660 1.00 87.94 294 ARG A O 1
ATOM 2301 N N . THR A 1 295 ? -30.045 10.586 39.384 1.00 85.62 295 THR A N 1
ATOM 2302 C CA . THR A 1 295 ? -29.626 10.218 38.033 1.00 85.62 295 THR A CA 1
ATOM 2303 C C . THR A 1 295 ? -28.119 10.023 38.011 1.00 85.62 295 THR A C 1
ATOM 2305 O O . THR A 1 295 ? -27.391 10.763 38.674 1.00 85.62 295 THR A O 1
ATOM 2308 N N . ASN A 1 296 ? -27.656 9.040 37.240 1.00 81.62 296 ASN A N 1
ATOM 2309 C CA . ASN A 1 296 ? -26.231 8.847 37.007 1.00 81.62 296 ASN A CA 1
ATOM 2310 C C . ASN A 1 296 ? -25.728 9.906 36.015 1.00 81.62 296 ASN A C 1
ATOM 2312 O O . ASN A 1 296 ? -26.278 10.019 34.923 1.00 81.62 296 ASN A O 1
ATOM 2316 N N . SER A 1 297 ? -24.726 10.685 36.414 1.00 84.94 297 SER A N 1
ATOM 2317 C CA . SER A 1 297 ? -24.089 11.724 35.601 1.00 84.94 297 SER A CA 1
ATOM 2318 C C . SER A 1 297 ? -22.585 11.660 35.831 1.00 84.94 297 SER A C 1
ATOM 2320 O O . SER A 1 297 ? -22.153 11.455 36.965 1.00 84.94 297 SER A O 1
ATOM 2322 N N . GLU A 1 298 ? -21.796 11.877 34.779 1.00 84.94 298 GLU A N 1
ATOM 2323 C CA . GLU A 1 298 ? -20.328 11.916 34.857 1.00 84.94 298 GLU A CA 1
ATOM 2324 C C . GLU A 1 298 ? -19.809 13.049 35.760 1.00 84.94 298 GLU A C 1
ATOM 2326 O O . GLU A 1 298 ? -18.685 12.994 36.249 1.00 84.94 298 GLU A O 1
ATOM 2331 N N . GLU A 1 299 ? -20.640 14.057 36.035 1.00 87.75 299 GLU A N 1
ATOM 2332 C CA . GLU A 1 299 ? -20.309 15.184 36.913 1.00 87.75 299 GLU A CA 1
ATOM 2333 C C . GLU A 1 299 ? -20.384 14.839 38.411 1.00 87.75 299 GLU A C 1
ATOM 2335 O O . GLU A 1 299 ? -19.959 15.627 39.260 1.00 87.75 299 GLU A O 1
ATOM 2340 N N . HIS A 1 300 ? -20.957 13.686 38.766 1.00 87.50 300 HIS A N 1
ATOM 2341 C CA . HIS A 1 300 ? -21.176 13.288 40.153 1.00 87.50 300 HIS A CA 1
ATOM 2342 C C . HIS A 1 300 ? -20.314 12.084 40.532 1.00 87.50 300 HIS A C 1
ATOM 2344 O O . HIS A 1 300 ? -20.461 10.995 39.981 1.00 87.50 300 HIS A O 1
ATOM 2350 N N . ASP A 1 301 ? -19.481 12.240 41.563 1.00 91.00 301 ASP A N 1
ATOM 2351 C CA . ASP A 1 301 ? -18.761 11.119 42.176 1.00 91.00 301 ASP A CA 1
ATOM 2352 C C . ASP A 1 301 ? -19.691 10.312 43.100 1.00 91.00 301 ASP A C 1
ATOM 2354 O O . ASP A 1 301 ? -19.654 10.412 44.329 1.00 91.00 301 ASP A O 1
ATOM 2358 N N . ILE A 1 302 ? -20.565 9.508 42.490 1.00 90.62 302 ILE A N 1
ATOM 2359 C CA . ILE A 1 302 ? -21.554 8.668 43.184 1.00 90.62 302 ILE A CA 1
ATOM 2360 C C . ILE A 1 302 ? -20.882 7.748 44.212 1.00 90.62 302 ILE A C 1
ATOM 2362 O O . ILE A 1 302 ? -21.412 7.555 45.310 1.00 90.62 302 ILE A O 1
ATOM 2366 N N . LEU A 1 303 ? -19.709 7.198 43.883 1.00 89.62 303 LEU A N 1
ATOM 2367 C CA . LEU A 1 303 ? -18.987 6.273 44.755 1.00 89.62 303 LEU A CA 1
ATOM 2368 C C . LEU A 1 303 ? -18.402 6.997 45.974 1.00 89.62 303 LEU A C 1
ATOM 2370 O O . LEU A 1 303 ? -18.604 6.546 47.104 1.00 89.62 303 LEU A O 1
ATOM 2374 N N . GLY A 1 304 ? -17.749 8.145 45.779 1.00 91.75 304 GLY A N 1
ATOM 2375 C CA . GLY A 1 304 ? -17.219 8.957 46.877 1.00 91.75 304 GLY A CA 1
ATOM 2376 C C . GLY A 1 304 ? -18.314 9.520 47.788 1.00 91.75 304 GLY A C 1
ATOM 2377 O O . GLY A 1 304 ? -18.172 9.537 49.019 1.00 91.75 304 GLY A O 1
ATOM 2378 N N . MET A 1 305 ? -19.454 9.915 47.214 1.00 94.38 305 MET A N 1
ATOM 2379 C CA . MET A 1 305 ? -20.629 10.341 47.980 1.00 94.38 305 MET A CA 1
ATOM 2380 C C . MET A 1 305 ? -21.196 9.192 48.827 1.00 94.38 305 MET A C 1
ATOM 2382 O O . MET A 1 305 ? -21.482 9.386 50.013 1.00 94.38 305 MET A O 1
ATOM 2386 N N . ALA A 1 306 ? -21.305 7.984 48.263 1.00 92.56 306 ALA A N 1
ATOM 2387 C CA . ALA A 1 306 ? -21.783 6.803 48.980 1.00 92.56 306 ALA A CA 1
ATOM 2388 C C . ALA A 1 306 ? -20.861 6.434 50.154 1.00 92.56 306 ALA A C 1
ATOM 2390 O O . ALA A 1 306 ? -21.335 6.233 51.275 1.00 92.56 306 ALA A O 1
ATOM 2391 N N . GLU A 1 307 ? -19.542 6.427 49.939 1.00 94.75 307 GLU A N 1
ATOM 2392 C CA . GLU A 1 307 ? -18.555 6.195 51.003 1.00 94.75 307 GLU A CA 1
ATOM 2393 C C . GLU A 1 307 ? -18.639 7.243 52.118 1.00 94.75 307 GLU A C 1
ATOM 2395 O O . GLU A 1 307 ? -18.592 6.919 53.311 1.00 94.75 307 GLU A O 1
ATOM 2400 N N . THR A 1 308 ? -18.856 8.507 51.750 1.00 96.56 308 THR A N 1
ATOM 2401 C CA . THR A 1 308 ? -19.057 9.585 52.722 1.00 96.56 308 THR A CA 1
ATOM 2402 C C . THR A 1 308 ? -20.280 9.313 53.598 1.00 96.56 308 THR A C 1
ATOM 2404 O O . THR A 1 308 ? -20.193 9.421 54.827 1.00 96.56 308 THR A O 1
ATOM 2407 N N . ILE A 1 309 ? -21.404 8.908 53.001 1.00 96.38 309 ILE A N 1
ATOM 2408 C CA . ILE A 1 309 ? -22.627 8.557 53.734 1.00 96.38 309 ILE A CA 1
ATOM 2409 C C . ILE A 1 309 ? -22.382 7.363 54.665 1.00 96.38 309 ILE A C 1
ATOM 2411 O O . ILE A 1 309 ? -22.700 7.453 55.855 1.00 96.38 309 ILE A O 1
ATOM 2415 N N . ARG A 1 310 ? -21.760 6.282 54.172 1.00 95.44 310 ARG A N 1
ATOM 2416 C CA . ARG A 1 310 ? -21.401 5.092 54.970 1.00 95.44 310 ARG A CA 1
ATOM 2417 C C . ARG A 1 310 ? -20.585 5.470 56.204 1.00 95.44 310 ARG A C 1
ATOM 2419 O O . ARG A 1 310 ? -20.890 5.033 57.318 1.00 95.44 310 ARG A O 1
ATOM 2426 N N . ALA A 1 311 ? -19.574 6.322 56.037 1.00 96.31 311 ALA A N 1
ATOM 2427 C CA . ALA A 1 311 ? -18.731 6.789 57.134 1.00 96.31 311 ALA A CA 1
ATOM 2428 C C . ALA A 1 311 ? -19.521 7.614 58.167 1.00 96.31 311 ALA A C 1
ATOM 2430 O O . ALA A 1 311 ? -19.392 7.390 59.377 1.00 96.31 311 ALA A O 1
ATOM 2431 N N . GLN A 1 312 ? -20.375 8.541 57.713 1.00 97.19 312 GLN A N 1
ATOM 2432 C CA . GLN A 1 312 ? -21.212 9.335 58.619 1.00 97.19 312 GLN A CA 1
ATOM 2433 C C . GLN A 1 312 ? -22.250 8.472 59.355 1.00 97.19 312 GLN A C 1
ATOM 2435 O O . GLN A 1 312 ? -22.502 8.710 60.540 1.00 97.19 312 GLN A O 1
A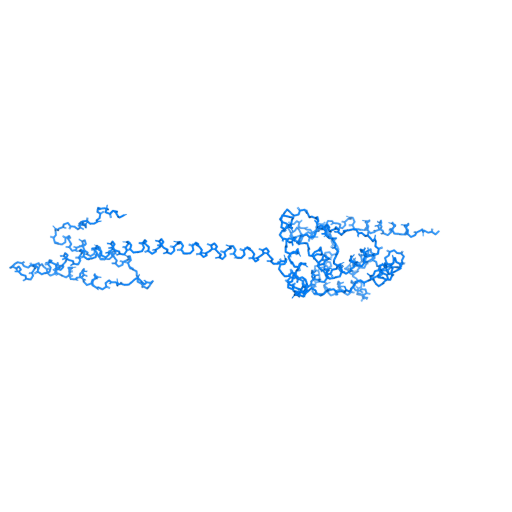TOM 2440 N N . TYR A 1 313 ? -22.808 7.451 58.700 1.00 96.06 313 TYR A N 1
ATOM 2441 C CA . TYR A 1 313 ? -23.746 6.509 59.310 1.00 96.06 313 TYR A CA 1
ATOM 2442 C C . TYR A 1 313 ? -23.077 5.638 60.381 1.00 96.06 313 TYR A C 1
ATOM 2444 O O . TYR A 1 313 ? -23.586 5.532 61.501 1.00 96.06 313 TYR A O 1
ATOM 2452 N N . LYS A 1 314 ? -21.891 5.079 60.094 1.00 95.75 314 LYS A N 1
ATOM 2453 C CA . LYS A 1 314 ? -21.088 4.330 61.082 1.00 95.75 314 LYS A CA 1
ATOM 2454 C C . LYS A 1 314 ? -20.794 5.183 62.317 1.00 95.75 314 LYS A C 1
ATOM 2456 O O . LYS A 1 314 ? -20.958 4.723 63.447 1.00 95.75 314 LYS A O 1
ATOM 2461 N N . LYS A 1 315 ? -20.443 6.456 62.111 1.00 96.38 315 LYS A N 1
ATOM 2462 C CA . LYS A 1 315 ? -20.224 7.417 63.198 1.00 96.38 315 LYS A CA 1
ATOM 2463 C C . LYS A 1 315 ? -21.493 7.671 64.022 1.00 96.38 315 LYS A C 1
ATOM 2465 O O . LYS A 1 315 ? -21.408 7.721 65.248 1.00 96.38 315 LYS A O 1
ATOM 2470 N N . ALA A 1 316 ? -22.659 7.793 63.385 1.00 95.31 316 ALA A N 1
ATOM 2471 C CA . ALA A 1 316 ? -23.939 7.929 64.087 1.00 95.31 316 ALA A CA 1
ATOM 2472 C C . ALA A 1 316 ? -24.255 6.694 64.952 1.00 95.31 316 ALA A C 1
ATOM 2474 O O . ALA A 1 316 ? -24.627 6.831 66.118 1.00 95.31 316 ALA A O 1
ATOM 2475 N N . CYS A 1 317 ? -24.038 5.489 64.416 1.00 94.62 317 CYS A N 1
ATOM 2476 C CA . CYS A 1 317 ? -24.248 4.233 65.140 1.00 94.62 317 CYS A CA 1
ATOM 2477 C C . CYS A 1 317 ? -23.330 4.105 66.364 1.00 94.62 317 CYS A C 1
ATOM 2479 O O . CYS A 1 317 ? -23.795 3.730 67.440 1.00 94.62 317 CYS A O 1
ATOM 2481 N N . ALA A 1 318 ? -22.057 4.491 66.231 1.00 94.94 318 ALA A N 1
ATOM 2482 C CA . ALA A 1 318 ? -21.101 4.489 67.336 1.00 94.94 318 ALA A CA 1
ATOM 2483 C C . ALA A 1 318 ? -21.527 5.426 68.482 1.00 94.94 318 ALA A C 1
ATOM 2485 O O . ALA A 1 318 ? -21.457 5.042 69.649 1.00 94.94 318 ALA A O 1
ATOM 2486 N N . LEU A 1 319 ? -22.028 6.628 68.163 1.00 93.56 319 LEU A N 1
ATOM 2487 C CA . LEU A 1 319 ? -22.546 7.566 69.169 1.00 93.56 319 LEU A CA 1
ATOM 2488 C C . LEU A 1 319 ? -23.796 7.028 69.883 1.00 93.56 319 LEU A C 1
ATOM 2490 O O . LEU A 1 319 ? -23.960 7.246 71.081 1.00 93.56 319 LEU A O 1
ATOM 2494 N N . LEU A 1 320 ? -24.650 6.305 69.155 1.00 90.62 320 LEU A N 1
ATOM 2495 C CA . LEU A 1 320 ? -25.844 5.641 69.687 1.00 90.62 320 LEU A CA 1
ATOM 2496 C C . LEU A 1 320 ? -25.543 4.311 70.396 1.00 90.62 320 LEU A C 1
ATOM 2498 O O . LEU A 1 320 ? -26.451 3.730 70.986 1.00 90.62 320 LEU A O 1
ATOM 2502 N N . LYS A 1 321 ? -24.294 3.826 70.345 1.00 92.00 321 LYS A N 1
ATOM 2503 C CA . LYS A 1 321 ? -23.869 2.509 70.850 1.00 92.00 321 LYS A CA 1
ATOM 2504 C C . LYS A 1 321 ? -24.692 1.348 70.270 1.00 92.00 321 LYS A C 1
ATOM 2506 O O . LYS A 1 321 ? -25.030 0.401 70.975 1.00 92.00 321 LYS A O 1
ATOM 2511 N N . ILE A 1 322 ? -25.015 1.425 68.981 1.00 89.56 322 ILE A N 1
ATOM 2512 C CA . ILE A 1 322 ? -25.719 0.372 68.236 1.00 89.56 322 ILE A CA 1
ATOM 2513 C C . ILE A 1 322 ? -24.833 -0.182 67.120 1.00 89.56 322 ILE A C 1
ATOM 2515 O O . ILE A 1 322 ? -23.894 0.476 66.675 1.00 89.56 322 ILE A O 1
ATOM 2519 N N . SER A 1 323 ? -25.154 -1.385 66.643 1.00 88.81 323 SER A N 1
ATOM 2520 C CA . SER A 1 323 ? -24.463 -1.973 65.493 1.00 88.81 323 SER A CA 1
ATOM 2521 C C . SER A 1 323 ? -24.671 -1.129 64.233 1.00 88.81 323 SER A C 1
ATOM 2523 O O . SER A 1 323 ? -25.797 -0.732 63.928 1.00 88.81 323 SER A O 1
ATOM 2525 N N . SER A 1 324 ? -23.584 -0.897 63.496 1.00 87.69 324 SER A N 1
ATOM 2526 C CA . SER A 1 324 ? -23.604 -0.292 62.160 1.00 87.69 324 SER A CA 1
ATOM 2527 C C . SER A 1 324 ? -23.767 -1.318 61.038 1.00 87.69 324 SER A C 1
ATOM 2529 O O . SER A 1 324 ? -23.651 -0.943 59.875 1.00 87.69 324 SER A O 1
ATOM 2531 N N . ALA A 1 325 ? -23.982 -2.597 61.367 1.00 83.81 325 ALA A N 1
ATOM 2532 C CA . ALA A 1 325 ? -24.166 -3.645 60.373 1.00 83.81 325 ALA A CA 1
ATOM 2533 C C . ALA A 1 325 ? -25.379 -3.333 59.490 1.00 83.81 325 ALA A C 1
ATOM 2535 O O . ALA A 1 325 ? -26.495 -3.119 59.983 1.00 83.81 325 ALA A O 1
ATOM 2536 N N . ASN A 1 326 ? -25.146 -3.311 58.183 1.00 76.88 326 ASN A N 1
ATOM 2537 C CA . ASN A 1 326 ? -26.211 -3.259 57.208 1.00 76.88 326 ASN A CA 1
ATOM 2538 C C . ASN A 1 326 ? -26.686 -4.703 56.959 1.00 76.88 326 ASN A C 1
ATOM 2540 O O . ASN A 1 326 ? -25.856 -5.555 56.635 1.00 76.88 326 ASN A O 1
ATOM 2544 N N . PRO A 1 327 ? -27.989 -5.017 57.101 1.00 74.06 327 PRO A N 1
ATOM 2545 C CA . PRO A 1 327 ? -28.506 -6.361 56.829 1.00 74.06 327 PRO A CA 1
ATOM 2546 C C . PRO A 1 327 ? -28.233 -6.848 55.395 1.00 74.06 327 PRO A C 1
ATOM 2548 O O . PRO A 1 327 ? -28.367 -8.037 55.132 1.00 74.06 327 PRO A O 1
ATOM 2551 N N . TYR A 1 328 ? -27.835 -5.952 54.488 1.00 70.38 328 TYR A N 1
ATOM 2552 C CA . TYR A 1 328 ? -27.509 -6.263 53.098 1.00 70.38 328 TYR A CA 1
ATOM 2553 C C . TYR A 1 328 ? -26.008 -6.471 52.820 1.00 70.38 328 TYR A C 1
ATOM 2555 O O . TYR A 1 328 ? -25.665 -6.801 51.689 1.00 70.38 328 TYR A O 1
ATOM 2563 N N . ASP A 1 329 ? -25.123 -6.320 53.818 1.00 65.81 329 ASP A N 1
ATOM 2564 C CA . ASP A 1 329 ? -23.680 -6.607 53.667 1.00 65.81 329 ASP A CA 1
ATOM 2565 C C . ASP A 1 329 ? -23.400 -8.122 53.591 1.00 65.81 329 ASP A C 1
ATOM 2567 O O . ASP A 1 329 ? -22.374 -8.555 53.066 1.00 65.81 329 ASP A O 1
ATOM 2571 N N . ALA A 1 330 ? -24.322 -8.948 54.098 1.00 54.34 330 ALA A N 1
ATOM 2572 C CA . ALA A 1 330 ? -24.311 -10.391 53.894 1.00 54.34 330 ALA A CA 1
ATOM 2573 C C . ALA A 1 330 ? -24.875 -10.676 52.497 1.00 54.34 330 ALA A C 1
ATOM 2575 O O . ALA A 1 330 ? -26.089 -10.728 52.323 1.00 54.34 330 ALA A O 1
ATOM 2576 N N . GLY A 1 331 ? -23.982 -10.773 51.508 1.00 51.00 331 GLY A N 1
ATOM 2577 C CA . GLY A 1 331 ? -24.287 -10.858 50.079 1.00 51.00 331 GLY A CA 1
ATOM 2578 C C . GLY A 1 331 ? -25.546 -11.653 49.733 1.00 51.00 331 GLY A C 1
ATOM 2579 O O . GLY A 1 331 ? -25.521 -12.878 49.644 1.00 51.00 331 GLY A O 1
ATOM 2580 N N . VAL A 1 332 ? -26.638 -10.937 49.473 1.00 42.69 332 VAL A N 1
ATOM 2581 C CA . VAL A 1 332 ? -27.748 -11.469 48.687 1.00 42.69 332 VAL A CA 1
ATOM 2582 C C . VAL A 1 332 ? -27.384 -11.185 47.237 1.00 42.69 332 VAL A C 1
ATOM 2584 O O . VAL A 1 332 ? -27.599 -10.077 46.746 1.00 42.69 332 VAL A O 1
ATOM 2587 N N . SER A 1 333 ? -26.744 -12.170 46.606 1.00 38.47 333 SER A N 1
ATOM 2588 C CA . SER A 1 333 ? -26.585 -12.220 45.153 1.00 38.47 333 SER A CA 1
ATOM 2589 C C . SER A 1 333 ? -27.973 -12.359 44.534 1.00 38.47 333 SER A C 1
ATOM 2591 O O . SER A 1 333 ? -28.766 -13.201 44.961 1.00 38.47 333 SER A O 1
ATOM 2593 N N . PHE A 1 334 ? -28.262 -11.494 43.565 1.00 46.25 334 PHE A N 1
ATOM 2594 C CA . PHE A 1 334 ? -29.161 -11.852 42.474 1.00 46.25 334 PHE A CA 1
ATOM 2595 C C . PHE A 1 334 ? -28.373 -12.616 41.416 1.00 46.25 334 PHE A C 1
ATOM 2597 O O . PHE A 1 334 ? -27.130 -12.419 41.374 1.00 46.25 334 PHE A O 1
#

pLDDT: mean 87.78, std 9.07, range [38.47, 97.44]

InterPro domains:
  IPR019191 Essential protein Yae1, N-terminal [PF09811] (223-260)
  IPR052220 Methyltransferase-like protein 25 [PTHR12496] (3-267)

Secondary structure (DSSP, 8-state):
---HHHHHHHHHHHHHHHHGGGHHHHT--HHHHHHTTHHHHHS-HHHHHHHHTS-HHHHHHHHHHHHHT------HHHHHHHHHHHTS----SSS---HHHHHHHHHHTT---PPP----SSS-HHHHHHHHHHHHHHHHHHHHHT-S-EEEES-TTTHHHHHHHHHH---EEEE-S-HHHHHTHHHHHHHHHHHHHTTTTS-HHHHHHHHHHHHHHHHHHHHHHHHHHHHHHHHHHHHHHHHHHHHHHHHHHHHHHHHHHHHHHHHHH-SSPPPHHHHHHHHHHHHHHHTS-SS--TTS-HHHHHHHHHHHHHHHHHHHT-----TTSS----

Organism: Heliothis virescens (NCBI:txid7102)

Sequence (334 aa):
MHSTISKLRHHIDSITKYLAPLLPIANCHMVEFLTQNHWEKLLPSPLRKTLEGLELNDALGEFWTTASGQETKASLLSAWITKARSHCVAVNNDYCISAEQLQERIRTWGGDVRPEIRVKEFMTSKKSYEVQTMSRLVASLHSACHSTCCVEAGGGRGNLPVALCLAYGVPSLTVDCDADAVAAAPNRIRIIQENLLMAEEKDFNDALDDIFLGEEIAHKESYDQGFKVGSEAGNTEGYHLGYHRGAELGRELGYYLGKVTHRINLNEESSTKYSDKVLTQLTKVKELVDSFPRTNSEEHDILGMAETIRAQYKKACALLKISSANPYDAGVSF

Foldseek 3Di:
DDALVRVVVVLVVVLCVVCVLVVCVVVDDPVCCVPVVCLVVRDDPQVSVQVVPDDPVRLVVLLVCLLVPHDDDDDPSSVVSVVNVVSDDDDDVSPRHDPVVVQVVLVVLVFDQDDFDQQDDDDDPVVRVVLRVVLRSVLRVCRSPVDQEAEAEQCQLVSNQLCNCLVRVHHYYYDYPDPVSVVCVVVLVVLSVVCVVVVVPDDPNVSVCCSSCVVVVVVVVVVVVVVVVVVVVVVVVVVVVCVVVVVLLLVQLVVLLVVLVVLLVVQVVDPDHDDPVLNVLSVVLNVLSVPQDPDDDPVDPNVVSSVVSLVSSCVSCVSVVHDSDDPCVPPPDD

Radius of gyration: 41.19 Å; chains: 1; bounding box: 79×40×118 Å